Protein AF-A0A939ZJW8-F1 (afdb_monomer)

Sequence (290 aa):
MATKKDNNAAQDAATKALAAVQAKKSAEKAKVQHNITHVEQQTVGKTELLAVTRKNAMPYRILAVVLWILGIGFEVLAILFFKKVIKWDFALSNPGYYISWIVCIVLDFICVMAGSLLWKKANHLDPASEKNKTRFWLHNNLGVIVAVIAFVPFIIFVLTDKKANKQSKAIATAIAAVLIIAAVLIGIDWHPVSQEEMLEEAGIETGQVFDHVYWTKSGTKYHLYEDCGHLKNSPDLMEGSSQAAIENKKTEMCKDCYARGVKDGIVTEVDNTEENKTETPTDEVVAPAE

Structure (mmCIF, N/CA/C/O backbone):
data_AF-A0A939ZJW8-F1
#
_entry.id   AF-A0A939ZJW8-F1
#
loop_
_atom_site.group_PDB
_atom_site.id
_atom_site.type_symbol
_atom_site.label_atom_id
_atom_site.label_alt_id
_atom_site.label_comp_id
_atom_site.label_asym_id
_atom_site.label_entity_id
_atom_site.label_seq_id
_atom_site.pdbx_PDB_ins_code
_atom_site.Cartn_x
_atom_site.Cartn_y
_atom_site.Cartn_z
_atom_site.occupancy
_atom_site.B_iso_or_equiv
_atom_site.auth_seq_id
_atom_site.auth_comp_id
_atom_site.auth_asym_id
_atom_site.auth_atom_id
_atom_site.pdbx_PDB_model_num
ATOM 1 N N . MET A 1 1 ? -0.542 -50.252 78.674 1.00 51.91 1 MET A N 1
ATOM 2 C CA . MET A 1 1 ? -1.654 -49.420 78.151 1.00 51.91 1 MET A CA 1
ATOM 3 C C . MET A 1 1 ? -1.204 -48.125 77.449 1.00 51.91 1 MET A C 1
ATOM 5 O O . MET A 1 1 ? -2.073 -47.381 77.021 1.00 51.91 1 MET A O 1
ATOM 9 N N . ALA A 1 2 ? 0.099 -47.861 77.249 1.00 52.50 2 ALA A N 1
ATOM 10 C CA . ALA A 1 2 ? 0.566 -46.627 76.592 1.00 52.50 2 ALA A CA 1
ATOM 11 C C . ALA A 1 2 ? 0.552 -46.673 75.044 1.00 52.50 2 ALA A C 1
ATOM 13 O O . ALA A 1 2 ? 0.254 -45.683 74.398 1.00 52.50 2 ALA A O 1
ATOM 14 N N . THR A 1 3 ? 0.741 -47.837 74.418 1.00 53.78 3 THR A N 1
ATOM 15 C CA . THR A 1 3 ? 1.048 -47.929 72.973 1.00 53.78 3 THR A CA 1
ATOM 16 C C . THR A 1 3 ? -0.123 -47.710 72.003 1.00 53.78 3 THR A C 1
ATOM 18 O O . THR A 1 3 ? 0.098 -47.412 70.835 1.00 53.78 3 THR A O 1
ATOM 21 N N . LYS A 1 4 ? -1.385 -47.840 72.440 1.00 51.28 4 LYS A N 1
ATOM 22 C CA . LYS A 1 4 ? -2.559 -47.690 71.550 1.00 51.28 4 LYS A CA 1
ATOM 23 C C . LYS A 1 4 ? -2.994 -46.229 71.371 1.00 51.28 4 LYS A C 1
ATOM 25 O O . LYS A 1 4 ? -3.563 -45.882 70.341 1.00 51.28 4 LYS A O 1
ATOM 30 N N . LYS A 1 5 ? -2.726 -45.379 72.366 1.00 52.94 5 LYS A N 1
ATOM 31 C CA . LYS A 1 5 ? -3.093 -43.955 72.343 1.00 52.94 5 LYS A CA 1
ATOM 32 C C . LYS A 1 5 ? -2.142 -43.155 71.445 1.00 52.94 5 LYS A C 1
ATOM 34 O O . LYS A 1 5 ? -2.595 -42.295 70.697 1.00 52.94 5 LYS A O 1
ATOM 39 N N . ASP A 1 6 ? -0.866 -43.531 71.451 1.00 53.50 6 ASP A N 1
ATOM 40 C CA . ASP A 1 6 ? 0.192 -42.867 70.685 1.00 53.50 6 ASP A CA 1
ATOM 41 C C . ASP A 1 6 ? 0.108 -43.203 69.180 1.00 53.50 6 ASP A C 1
ATOM 43 O O . ASP A 1 6 ? 0.306 -42.333 68.333 1.00 53.50 6 ASP A O 1
ATOM 47 N N . ASN A 1 7 ? -0.306 -44.430 68.832 1.00 56.12 7 ASN A N 1
ATOM 48 C CA . ASN A 1 7 ? -0.516 -44.857 67.441 1.00 56.12 7 ASN A CA 1
ATOM 49 C C . ASN A 1 7 ? -1.747 -44.205 66.785 1.00 56.12 7 ASN A C 1
ATOM 51 O O . ASN A 1 7 ? -1.686 -43.831 65.614 1.00 56.12 7 ASN A O 1
ATOM 55 N N . ASN A 1 8 ? -2.838 -44.011 67.535 1.00 60.00 8 ASN A N 1
ATOM 56 C CA . ASN A 1 8 ? -4.017 -43.292 67.038 1.00 60.00 8 ASN A CA 1
ATOM 57 C C . ASN A 1 8 ? -3.719 -41.799 66.816 1.00 60.00 8 ASN A C 1
ATOM 59 O O . ASN A 1 8 ? -4.141 -41.235 65.812 1.00 60.00 8 ASN A O 1
ATOM 63 N N . ALA A 1 9 ? -2.933 -41.172 67.699 1.00 59.75 9 ALA A N 1
ATOM 64 C CA . ALA A 1 9 ? -2.524 -39.775 67.538 1.00 59.75 9 ALA A CA 1
ATOM 65 C C . ALA A 1 9 ? -1.614 -39.563 66.310 1.00 59.75 9 ALA A C 1
ATOM 67 O O . ALA A 1 9 ? -1.749 -38.564 65.602 1.00 59.75 9 ALA A O 1
ATOM 68 N N . ALA A 1 10 ? -0.722 -40.519 66.020 1.00 58.22 10 ALA A N 1
ATOM 69 C CA . ALA A 1 10 ? 0.125 -40.494 64.827 1.00 58.22 10 ALA A CA 1
ATOM 70 C C . ALA A 1 10 ? -0.676 -40.704 63.524 1.00 58.22 10 ALA A C 1
ATOM 72 O O . ALA A 1 10 ? -0.403 -40.040 62.521 1.00 58.22 10 ALA A O 1
ATOM 73 N N . GLN A 1 11 ? -1.693 -41.575 63.538 1.00 60.88 11 GLN A N 1
ATOM 74 C CA . GLN A 1 11 ? -2.593 -41.776 62.395 1.00 60.88 11 GLN A CA 1
ATOM 75 C C . GLN A 1 11 ? -3.499 -40.560 62.143 1.00 60.88 11 GLN A C 1
ATOM 77 O O . GLN A 1 11 ? -3.671 -40.160 60.988 1.00 60.88 11 GLN A O 1
ATOM 82 N N . ASP A 1 12 ? -4.004 -39.907 63.190 1.00 66.12 12 ASP A N 1
ATOM 83 C CA . ASP A 1 12 ? -4.810 -38.685 63.058 1.00 66.12 12 ASP A CA 1
ATOM 84 C C . ASP A 1 12 ? -3.984 -37.511 62.509 1.00 66.12 12 ASP A C 1
ATOM 86 O O . ASP A 1 12 ? -4.446 -36.765 61.640 1.00 66.12 12 ASP A O 1
ATOM 90 N N . ALA A 1 13 ? -2.727 -37.375 62.944 1.00 67.12 13 ALA A N 1
ATOM 91 C CA . ALA A 1 13 ? -1.808 -36.361 62.433 1.00 67.12 13 ALA A CA 1
ATOM 92 C C . ALA A 1 13 ? -1.465 -36.575 60.946 1.00 67.12 13 ALA A C 1
ATOM 94 O O . ALA A 1 13 ? -1.480 -35.617 60.168 1.00 67.12 13 ALA A O 1
ATOM 95 N N . ALA A 1 14 ? -1.217 -37.822 60.527 1.00 67.56 14 ALA A N 1
ATOM 96 C CA . ALA A 1 14 ? -0.944 -38.168 59.131 1.00 67.56 14 ALA A CA 1
ATOM 97 C C . ALA A 1 14 ? -2.164 -37.927 58.222 1.00 67.56 14 ALA A C 1
ATOM 99 O O . ALA A 1 14 ? -2.027 -37.381 57.125 1.00 67.56 14 ALA A O 1
ATOM 100 N N . THR A 1 15 ? -3.369 -38.255 58.697 1.00 73.00 15 THR A N 1
ATOM 101 C CA . THR A 1 15 ? -4.624 -38.043 57.955 1.00 73.00 15 THR A CA 1
ATOM 102 C C . THR A 1 15 ? -4.939 -36.553 57.807 1.00 73.00 15 THR A C 1
ATOM 104 O O . THR A 1 15 ? -5.312 -36.092 56.727 1.00 73.00 15 THR A O 1
ATOM 107 N N . LYS A 1 16 ? -4.697 -35.761 58.860 1.00 77.38 16 LYS A N 1
ATOM 108 C CA . LYS A 1 16 ? -4.848 -34.299 58.841 1.00 77.38 16 LYS A CA 1
ATOM 109 C C . LYS A 1 16 ? -3.827 -33.617 57.922 1.00 77.38 16 LYS A C 1
ATOM 111 O O . LYS A 1 16 ? -4.177 -32.668 57.221 1.00 77.38 16 LYS A O 1
ATOM 116 N N . ALA A 1 17 ? -2.592 -34.119 57.872 1.00 70.44 17 ALA A N 1
ATOM 117 C CA . ALA A 1 17 ? -1.569 -33.646 56.941 1.00 70.44 17 ALA A CA 1
ATOM 118 C C . ALA A 1 17 ? -1.931 -33.967 55.479 1.00 70.44 17 ALA A C 1
ATOM 120 O O . ALA A 1 17 ? -1.812 -33.098 54.616 1.00 70.44 17 ALA A O 1
ATOM 121 N N . LEU A 1 18 ? -2.447 -35.170 55.199 1.00 69.94 18 LEU A N 1
ATOM 122 C CA . LEU A 1 18 ? -2.893 -35.557 53.858 1.00 69.94 18 LEU A CA 1
ATOM 123 C C . LEU A 1 18 ? -4.106 -34.728 53.396 1.00 69.94 18 LEU A C 1
ATOM 125 O O . LEU A 1 18 ? -4.121 -34.250 52.261 1.00 69.94 18 LEU A O 1
ATOM 129 N N . ALA A 1 19 ? -5.068 -34.476 54.289 1.00 76.25 19 ALA A N 1
ATOM 130 C CA . ALA A 1 19 ? -6.207 -33.596 54.028 1.00 76.25 19 ALA A CA 1
ATOM 131 C C . ALA A 1 19 ? -5.767 -32.145 53.755 1.00 76.25 19 ALA A C 1
ATOM 133 O O . ALA A 1 19 ? -6.272 -31.508 52.833 1.00 76.25 19 ALA A O 1
ATOM 134 N N . ALA A 1 20 ? -4.774 -31.632 54.490 1.00 74.12 20 ALA A N 1
ATOM 135 C CA . ALA A 1 20 ? -4.215 -30.299 54.257 1.00 74.12 20 ALA A CA 1
ATOM 136 C C . ALA A 1 20 ? -3.477 -30.193 52.908 1.00 74.12 20 ALA A C 1
ATOM 138 O O . ALA A 1 20 ? -3.580 -29.174 52.221 1.00 74.12 20 ALA A O 1
ATOM 139 N N . VAL A 1 21 ? -2.763 -31.246 52.493 1.00 76.00 21 VAL A N 1
ATOM 140 C CA . VAL A 1 21 ? -2.097 -31.315 51.180 1.00 76.00 21 VAL A CA 1
ATOM 141 C C . VAL A 1 21 ? -3.123 -31.380 50.043 1.00 76.00 21 VAL A C 1
ATOM 143 O O . VAL A 1 21 ? -2.976 -30.679 49.040 1.00 76.00 21 VAL A O 1
ATOM 146 N N . GLN A 1 22 ? -4.192 -32.163 50.203 1.00 75.88 22 GLN A N 1
ATOM 147 C CA . GLN A 1 22 ? -5.280 -32.241 49.225 1.00 75.88 22 GLN A CA 1
ATOM 148 C C . GLN A 1 22 ? -6.036 -30.912 49.107 1.00 75.88 22 GLN A C 1
ATOM 150 O O . GLN A 1 22 ? -6.253 -30.452 47.987 1.00 75.88 22 GLN A O 1
ATOM 155 N N . ALA A 1 23 ? -6.328 -30.248 50.232 1.00 75.94 23 ALA A N 1
ATOM 156 C CA . ALA A 1 23 ? -6.978 -28.937 50.269 1.00 75.94 23 ALA A CA 1
ATOM 157 C C . ALA A 1 23 ? -6.152 -27.845 49.561 1.00 75.94 23 ALA A C 1
ATOM 159 O O . ALA A 1 23 ? -6.697 -27.042 48.799 1.00 75.94 23 ALA A O 1
ATOM 160 N N . LYS A 1 24 ? -4.823 -27.842 49.748 1.00 77.94 24 LYS A N 1
ATOM 161 C CA . LYS A 1 24 ? -3.918 -26.935 49.021 1.00 77.94 24 LYS A CA 1
ATOM 162 C C . LYS A 1 24 ? -3.939 -27.197 47.514 1.00 77.94 24 LYS A C 1
ATOM 164 O O . LYS A 1 24 ? -4.056 -26.255 46.735 1.00 77.94 24 LYS A O 1
ATOM 169 N N . LYS A 1 25 ? -3.906 -28.467 47.097 1.00 78.31 25 LYS A N 1
ATOM 170 C CA . LYS A 1 25 ? -3.936 -28.854 45.677 1.00 78.31 25 LYS A CA 1
ATOM 171 C C . LYS A 1 25 ? -5.262 -28.489 44.996 1.00 78.31 25 LYS A C 1
ATOM 173 O O . LYS A 1 25 ? -5.256 -28.090 43.835 1.00 78.31 25 LYS A O 1
ATOM 178 N N . SER A 1 26 ? -6.393 -28.595 45.697 1.00 72.19 26 SER A N 1
ATOM 179 C CA . SER A 1 26 ? -7.695 -28.143 45.185 1.00 72.19 26 SER A CA 1
ATOM 180 C C . SER A 1 26 ? -7.798 -26.619 45.088 1.00 72.19 26 SER A C 1
ATOM 182 O O . SER A 1 26 ? -8.337 -26.120 44.104 1.00 72.19 26 SER A O 1
ATOM 184 N N . ALA A 1 27 ? -7.234 -25.875 46.046 1.00 75.81 27 ALA A N 1
ATOM 185 C CA . ALA A 1 27 ? -7.198 -24.412 45.990 1.00 75.81 27 ALA A CA 1
ATOM 186 C C . ALA A 1 27 ? -6.318 -23.898 44.837 1.00 75.81 27 ALA A C 1
ATOM 188 O O . ALA A 1 27 ? -6.668 -22.926 44.173 1.00 75.81 27 ALA A O 1
ATOM 189 N N . GLU A 1 28 ? -5.198 -24.569 44.561 1.00 80.06 28 GLU A N 1
ATOM 190 C CA . GLU A 1 28 ? -4.323 -24.232 43.434 1.00 80.06 28 GLU A CA 1
ATOM 191 C C . GLU A 1 28 ? -4.991 -24.514 42.083 1.00 80.06 28 GLU A C 1
ATOM 193 O O . GLU A 1 28 ? -4.976 -23.662 41.200 1.00 80.06 28 GLU A O 1
ATOM 198 N N . LYS A 1 29 ? -5.685 -25.652 41.948 1.00 75.25 29 LYS A N 1
ATOM 199 C CA . LYS A 1 29 ? -6.490 -25.951 40.753 1.00 75.25 29 LYS A CA 1
ATOM 200 C C . LYS A 1 29 ? -7.613 -24.939 40.523 1.00 75.25 29 LYS A C 1
ATOM 202 O O . LYS A 1 29 ? -7.836 -24.550 39.383 1.00 75.25 29 LYS A O 1
ATOM 207 N N . ALA A 1 30 ? -8.293 -24.492 41.581 1.00 76.06 30 ALA A N 1
ATOM 208 C CA . ALA A 1 30 ? -9.341 -23.477 41.474 1.00 76.06 30 ALA A CA 1
ATOM 209 C C . ALA A 1 30 ? -8.785 -22.121 41.006 1.00 76.06 30 ALA A C 1
ATOM 211 O O . ALA A 1 30 ? -9.392 -21.475 40.156 1.00 76.06 30 ALA A O 1
ATOM 212 N N . LYS A 1 31 ? -7.600 -21.721 41.491 1.00 74.06 31 LYS A N 1
ATOM 213 C CA . LYS A 1 31 ? -6.900 -20.511 41.025 1.00 74.06 31 LYS A CA 1
ATOM 214 C C . LYS A 1 31 ? -6.489 -20.607 39.556 1.00 74.06 31 LYS A C 1
ATOM 216 O O . LYS A 1 31 ? -6.679 -19.655 38.809 1.00 74.06 31 LYS A O 1
ATOM 221 N N . VAL A 1 32 ? -5.955 -21.756 39.138 1.00 73.81 32 VAL A N 1
ATOM 222 C CA . VAL A 1 32 ? -5.586 -21.995 37.735 1.00 73.81 32 VAL A CA 1
ATOM 223 C C . VAL A 1 32 ? -6.823 -21.946 36.839 1.00 73.81 32 VAL A C 1
ATOM 225 O O . VAL A 1 32 ? -6.801 -21.250 35.832 1.00 73.81 32 VAL A O 1
ATOM 228 N N . GLN A 1 33 ? -7.919 -22.603 37.230 1.00 70.62 33 GLN A N 1
ATOM 229 C CA . GLN A 1 33 ? -9.165 -22.585 36.461 1.00 70.62 33 GLN A CA 1
ATOM 230 C C . GLN A 1 33 ? -9.753 -21.173 36.352 1.00 70.62 33 GLN A C 1
ATOM 232 O O . GLN A 1 33 ? -10.149 -20.770 35.266 1.00 70.62 33 GLN A O 1
ATOM 237 N N . HIS A 1 34 ? -9.763 -20.410 37.447 1.00 63.25 34 HIS A N 1
ATOM 238 C CA . HIS A 1 34 ? -10.212 -19.017 37.451 1.00 63.25 34 HIS A CA 1
ATOM 239 C C . HIS A 1 34 ? -9.390 -18.147 36.489 1.00 63.25 34 HIS A C 1
ATOM 241 O O . HIS A 1 34 ? -9.956 -17.399 35.696 1.00 63.25 34 HIS A O 1
ATOM 247 N N . ASN A 1 35 ? -8.059 -18.279 36.509 1.00 65.75 35 ASN A N 1
ATOM 248 C CA . ASN A 1 35 ? -7.192 -17.536 35.595 1.00 65.75 35 ASN A CA 1
ATOM 249 C C . ASN A 1 35 ? -7.406 -17.943 34.130 1.00 65.75 35 ASN A C 1
ATOM 251 O O . ASN A 1 35 ? -7.381 -17.076 33.265 1.00 65.75 35 ASN A O 1
ATOM 255 N N . ILE A 1 36 ? -7.640 -19.229 33.846 1.00 67.00 36 ILE A N 1
ATOM 256 C CA . ILE A 1 36 ? -7.936 -19.703 32.486 1.00 67.00 36 ILE A CA 1
ATOM 257 C C . ILE A 1 36 ? -9.244 -19.090 31.981 1.00 67.00 36 ILE A C 1
ATOM 259 O O . ILE A 1 36 ? -9.245 -18.509 30.901 1.00 67.00 36 ILE A O 1
ATOM 263 N N . THR A 1 37 ? -10.321 -19.142 32.771 1.00 61.53 37 THR A N 1
ATOM 264 C CA . THR A 1 37 ? -11.616 -18.564 32.382 1.00 61.53 37 THR A CA 1
ATOM 265 C C . THR A 1 37 ? -11.509 -17.060 32.125 1.00 61.53 37 THR A C 1
ATOM 267 O O . THR A 1 37 ? -12.046 -16.564 31.139 1.00 61.53 37 THR A O 1
ATOM 270 N N . HIS A 1 38 ? -10.775 -16.333 32.971 1.00 61.50 38 HIS A N 1
ATOM 271 C CA . HIS A 1 38 ? -10.605 -14.888 32.827 1.00 61.50 38 HIS A CA 1
ATOM 272 C C . HIS A 1 38 ? -9.786 -14.517 31.578 1.00 61.50 38 HIS A C 1
ATOM 274 O O . HIS A 1 38 ? -10.117 -13.562 30.876 1.00 61.50 38 HIS A O 1
ATOM 280 N N . VAL A 1 39 ? -8.735 -15.288 31.270 1.00 63.84 39 VAL A N 1
ATOM 281 C CA . VAL A 1 39 ? -7.952 -15.127 30.034 1.00 63.84 39 VAL A CA 1
ATOM 282 C C . VAL A 1 39 ? -8.811 -15.448 28.813 1.00 63.84 39 VAL A C 1
ATOM 284 O O . VAL A 1 39 ? -8.778 -14.702 27.840 1.00 63.84 39 VAL A O 1
ATOM 287 N N . GLU A 1 40 ? -9.609 -16.513 28.869 1.00 60.41 40 GLU A N 1
ATOM 288 C CA . GLU A 1 40 ? -10.488 -16.924 27.775 1.00 60.41 40 GLU A CA 1
ATOM 289 C C . GLU A 1 40 ? -11.533 -15.844 27.470 1.00 60.41 40 GLU A C 1
ATOM 291 O O . GLU A 1 40 ? -11.615 -15.384 26.332 1.00 60.41 40 GLU A O 1
ATOM 296 N N . GLN A 1 41 ? -12.228 -15.329 28.488 1.00 59.25 41 GLN A N 1
ATOM 297 C CA . GLN A 1 41 ? -13.190 -14.232 28.333 1.00 59.25 41 GLN A CA 1
ATOM 298 C C . GLN A 1 41 ? -12.550 -12.965 27.750 1.00 59.25 41 GLN A C 1
ATOM 300 O O . GLN A 1 41 ? -13.105 -12.362 26.832 1.00 59.25 41 GLN A O 1
ATOM 305 N N . GLN A 1 42 ? -11.352 -12.593 28.211 1.00 63.91 42 GLN A N 1
ATOM 306 C CA . GLN A 1 42 ? -10.624 -11.442 27.674 1.00 63.91 42 GLN A CA 1
ATOM 307 C C . GLN A 1 42 ? -10.195 -11.659 26.213 1.00 63.91 42 GLN A C 1
ATOM 309 O O . GLN A 1 42 ? -10.272 -10.741 25.396 1.00 63.91 42 GLN A O 1
ATOM 314 N N . THR A 1 43 ? -9.766 -12.872 25.851 1.00 61.94 43 THR A N 1
ATOM 315 C CA . THR A 1 43 ? -9.395 -13.194 24.463 1.00 61.94 43 THR A CA 1
ATOM 316 C C . THR A 1 43 ? -10.594 -13.233 23.523 1.00 61.94 43 THR A C 1
ATOM 318 O O . THR A 1 43 ? -10.479 -12.768 22.387 1.00 61.94 43 THR A O 1
ATOM 321 N N . VAL A 1 44 ? -11.742 -13.734 23.987 1.00 63.44 44 VAL A N 1
ATOM 322 C CA . VAL A 1 44 ? -12.996 -13.748 23.225 1.00 63.44 44 VAL A CA 1
ATOM 323 C C . VAL A 1 44 ? -13.476 -12.315 23.001 1.00 63.44 44 VAL A C 1
ATOM 325 O O . VAL A 1 44 ? -13.621 -11.916 21.848 1.00 63.44 44 VAL A O 1
ATOM 328 N N . GLY A 1 45 ? -13.566 -11.498 24.057 1.00 65.31 45 GLY A N 1
ATOM 329 C CA . GLY A 1 45 ? -13.980 -10.095 23.942 1.00 65.31 45 GLY A CA 1
ATOM 330 C C . GLY A 1 45 ? -13.066 -9.267 23.032 1.00 65.31 45 GLY A C 1
ATOM 331 O O . GLY A 1 45 ? -13.545 -8.508 22.193 1.00 65.31 45 GLY A O 1
ATOM 332 N N . LYS A 1 46 ? -11.745 -9.472 23.114 1.00 66.94 46 LYS A N 1
ATOM 333 C CA . LYS A 1 46 ? -10.774 -8.839 22.208 1.00 66.94 46 LYS A CA 1
ATOM 334 C C . LYS A 1 46 ? -10.980 -9.248 20.747 1.00 66.94 46 LYS A C 1
ATOM 336 O O . LYS A 1 46 ? -10.879 -8.412 19.854 1.00 66.94 46 LYS A O 1
ATOM 341 N N . THR A 1 47 ? -11.253 -10.527 20.493 1.00 67.81 47 THR A N 1
ATOM 342 C CA . THR A 1 47 ? -11.440 -11.052 19.132 1.00 67.81 47 THR A CA 1
ATOM 343 C C . THR A 1 47 ? -12.741 -10.550 18.512 1.00 67.81 47 THR A C 1
ATOM 345 O O . THR A 1 47 ? -12.746 -10.155 17.346 1.00 67.81 47 THR A O 1
ATOM 348 N N . GLU A 1 48 ? -13.823 -10.524 19.289 1.00 66.12 48 GLU A N 1
ATOM 349 C CA . GLU A 1 48 ? -15.113 -9.987 18.860 1.00 66.12 48 GLU A CA 1
ATOM 350 C C . GLU A 1 48 ? -15.020 -8.483 18.602 1.00 66.12 48 GLU A C 1
ATOM 352 O O . GLU A 1 48 ? -15.383 -8.036 17.517 1.00 66.12 48 GLU A O 1
ATOM 357 N N . LEU A 1 49 ? -14.422 -7.704 19.510 1.00 62.59 49 LEU A N 1
ATOM 358 C CA . LEU A 1 49 ? -14.269 -6.267 19.293 1.00 62.59 49 LEU A CA 1
ATOM 359 C C . LEU A 1 49 ? -13.413 -5.958 18.065 1.00 62.59 49 LEU A C 1
ATOM 361 O O . LEU A 1 49 ? -13.812 -5.122 17.264 1.00 62.59 49 LEU A O 1
ATOM 365 N N . LEU A 1 50 ? -12.288 -6.659 17.863 1.00 67.25 50 LEU A N 1
ATOM 366 C CA . LEU A 1 50 ? -11.489 -6.520 16.638 1.00 67.25 50 LEU A CA 1
ATOM 367 C C . LEU A 1 50 ? -12.311 -6.819 15.383 1.00 67.25 50 LEU A C 1
ATOM 369 O O . LEU A 1 50 ? -12.133 -6.158 14.364 1.00 67.25 50 LEU A O 1
ATOM 373 N N . ALA A 1 51 ? -13.188 -7.823 15.423 1.00 64.69 51 ALA A N 1
ATOM 374 C CA . ALA A 1 51 ? -14.030 -8.166 14.284 1.00 64.69 51 ALA A CA 1
ATOM 375 C C . ALA A 1 51 ? -15.072 -7.077 13.982 1.00 64.69 51 ALA A C 1
ATOM 377 O O . ALA A 1 51 ? -15.377 -6.849 12.811 1.00 64.69 51 ALA A O 1
ATOM 378 N N . VAL A 1 52 ? -15.581 -6.397 15.013 1.00 60.16 52 VAL A N 1
ATOM 379 C CA . VAL A 1 52 ? -16.588 -5.337 14.886 1.00 60.16 52 VAL A CA 1
ATOM 380 C C . VAL A 1 52 ? -15.961 -3.974 14.541 1.00 60.16 52 VAL A C 1
ATOM 382 O O . VAL A 1 52 ? -16.525 -3.221 13.745 1.00 60.16 52 VAL A O 1
ATOM 385 N N . THR A 1 53 ? -14.785 -3.642 15.085 1.00 63.66 53 THR A N 1
ATOM 386 C CA . THR A 1 53 ? -14.073 -2.381 14.794 1.00 63.66 53 THR A CA 1
ATOM 387 C C . THR A 1 53 ? -13.389 -2.403 13.429 1.00 63.66 53 THR A C 1
ATOM 389 O O . THR A 1 53 ? -13.321 -1.373 12.748 1.00 63.66 53 THR A O 1
ATOM 392 N N . ARG A 1 54 ? -12.924 -3.578 12.985 1.00 71.44 54 ARG A N 1
ATOM 393 C CA . ARG A 1 54 ? -12.359 -3.781 11.650 1.00 71.44 54 ARG A CA 1
ATOM 394 C C . ARG A 1 54 ? -13.394 -3.470 10.573 1.00 71.44 54 ARG A C 1
ATOM 396 O O . ARG A 1 54 ? -14.478 -4.043 10.510 1.00 71.44 54 ARG A O 1
ATOM 403 N N . LYS A 1 55 ? -13.000 -2.635 9.615 1.00 75.44 55 LYS A N 1
ATOM 404 C CA . LYS A 1 55 ? -13.780 -2.384 8.395 1.00 75.44 55 LYS A CA 1
ATOM 405 C C . LYS A 1 55 ? -13.318 -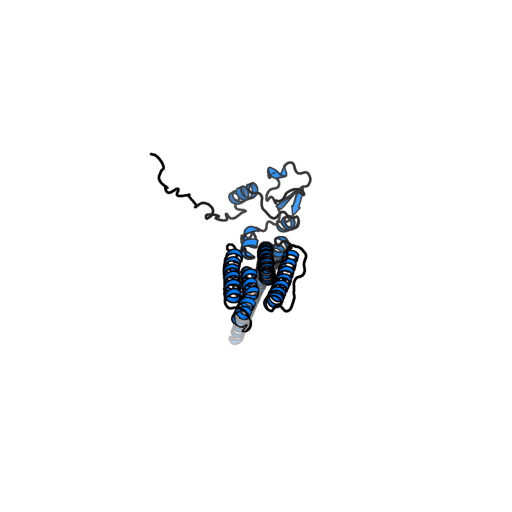3.323 7.279 1.00 75.44 55 LYS A C 1
ATOM 407 O O . LYS A 1 55 ? -12.204 -3.841 7.301 1.00 75.44 55 LYS A O 1
ATOM 412 N N . ASN A 1 56 ? -14.167 -3.553 6.274 1.00 76.69 56 ASN A N 1
ATOM 413 C CA . ASN A 1 56 ? -13.865 -4.506 5.201 1.00 76.69 56 ASN A CA 1
ATOM 414 C C . ASN A 1 56 ? -12.660 -4.053 4.344 1.00 76.69 56 ASN A C 1
ATOM 416 O O . ASN A 1 56 ? -12.805 -3.291 3.389 1.00 76.69 56 ASN A O 1
ATOM 420 N N . ALA A 1 57 ? -11.468 -4.538 4.697 1.00 84.06 57 ALA A N 1
ATOM 421 C CA . ALA A 1 57 ? -10.191 -4.205 4.063 1.00 84.06 57 ALA A CA 1
ATOM 422 C C . ALA A 1 57 ? -9.862 -5.089 2.846 1.00 84.06 57 ALA A C 1
ATOM 424 O O . ALA A 1 57 ? -9.043 -4.721 2.003 1.00 84.06 57 ALA A O 1
ATOM 425 N N . MET A 1 58 ? -10.509 -6.253 2.731 1.00 82.31 58 MET A N 1
ATOM 426 C CA . MET A 1 58 ? -10.261 -7.231 1.668 1.00 82.31 58 MET A CA 1
ATOM 427 C C . MET A 1 58 ? -10.380 -6.684 0.236 1.00 82.31 58 MET A C 1
ATOM 429 O O . MET A 1 58 ? -9.471 -6.967 -0.547 1.00 82.31 58 MET A O 1
ATOM 433 N N . PRO A 1 59 ? -11.403 -5.888 -0.148 1.00 86.75 59 PRO A N 1
ATOM 434 C CA . PRO A 1 59 ? -11.486 -5.373 -1.518 1.00 86.75 59 PRO A CA 1
ATOM 435 C C . PRO A 1 59 ? -10.310 -4.451 -1.865 1.00 86.75 59 PRO A C 1
ATOM 437 O O . PRO A 1 59 ? -9.789 -4.523 -2.975 1.00 86.75 59 PRO A O 1
ATOM 440 N N . TYR A 1 60 ? -9.840 -3.645 -0.908 1.00 90.62 60 TYR A N 1
ATOM 441 C CA . TYR A 1 60 ? -8.687 -2.762 -1.097 1.00 90.62 60 TYR A CA 1
ATOM 442 C C . TYR A 1 60 ? -7.384 -3.551 -1.259 1.00 90.62 60 TYR A C 1
ATOM 444 O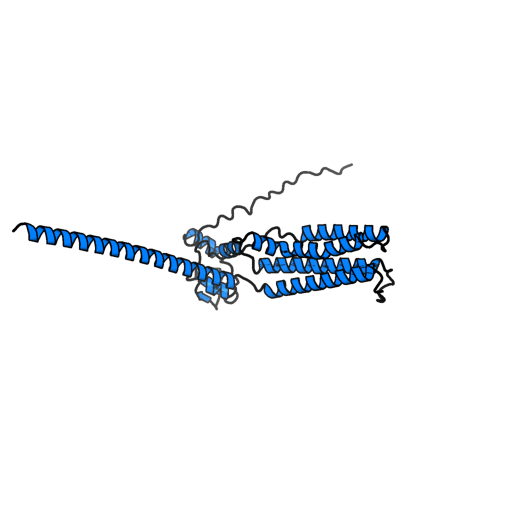 O . TYR A 1 60 ? -6.586 -3.224 -2.133 1.00 90.62 60 TYR A O 1
ATOM 452 N N . ARG A 1 61 ? -7.193 -4.627 -0.480 1.00 91.19 61 ARG A N 1
ATOM 453 C CA . ARG A 1 61 ? -6.029 -5.522 -0.621 1.00 91.19 61 ARG A CA 1
ATOM 454 C C . ARG A 1 61 ? -6.021 -6.230 -1.972 1.00 91.19 61 ARG A C 1
ATOM 456 O O . ARG A 1 61 ? -4.988 -6.270 -2.630 1.00 91.19 61 ARG A O 1
ATOM 463 N N . ILE A 1 62 ? -7.168 -6.758 -2.401 1.00 92.12 62 ILE A N 1
ATOM 464 C CA . ILE A 1 62 ? -7.290 -7.441 -3.695 1.00 92.12 62 ILE A CA 1
ATOM 465 C C . ILE A 1 62 ? -7.013 -6.458 -4.834 1.00 92.12 62 ILE A C 1
ATOM 467 O O . ILE A 1 62 ? -6.212 -6.761 -5.713 1.00 92.12 62 ILE A O 1
ATOM 471 N N . LEU A 1 63 ? -7.615 -5.265 -4.797 1.00 93.12 63 LEU A N 1
ATOM 472 C CA . LEU A 1 63 ? -7.390 -4.242 -5.816 1.00 93.12 63 LEU A CA 1
ATOM 473 C C . LEU A 1 63 ? -5.923 -3.793 -5.863 1.00 93.12 63 LEU A C 1
ATOM 475 O O . LEU A 1 63 ? -5.373 -3.641 -6.951 1.00 93.12 63 LEU A O 1
ATOM 479 N N . ALA A 1 64 ? -5.278 -3.635 -4.704 1.00 94.12 64 ALA A N 1
ATOM 480 C CA . ALA A 1 64 ? -3.857 -3.314 -4.625 1.00 94.12 64 ALA A CA 1
ATOM 481 C C . ALA A 1 64 ? -2.989 -4.387 -5.299 1.00 94.12 64 ALA A C 1
ATOM 483 O O . ALA A 1 64 ? -2.151 -4.061 -6.135 1.00 94.12 64 ALA A O 1
ATOM 484 N N . VAL A 1 65 ? -3.241 -5.667 -5.005 1.00 94.00 65 VAL A N 1
ATOM 485 C CA . VAL A 1 65 ? -2.513 -6.786 -5.624 1.00 94.00 65 VAL A CA 1
ATOM 486 C C . VAL A 1 65 ? -2.757 -6.849 -7.133 1.00 94.00 65 VAL A C 1
ATOM 488 O O . VAL A 1 65 ? -1.816 -7.056 -7.895 1.00 94.00 65 VAL A O 1
ATOM 491 N N . VAL A 1 66 ? -3.993 -6.625 -7.588 1.00 95.69 66 VAL A N 1
ATOM 492 C CA . VAL A 1 66 ? -4.320 -6.573 -9.023 1.00 95.69 66 VAL A CA 1
ATOM 493 C C . VAL A 1 66 ? -3.558 -5.445 -9.722 1.00 95.69 66 VAL A C 1
ATOM 495 O O . VAL A 1 66 ? -3.003 -5.666 -10.797 1.00 95.69 66 VAL A O 1
ATOM 498 N N . LEU A 1 67 ? -3.476 -4.261 -9.109 1.00 95.50 67 LEU A N 1
ATOM 499 C CA . LEU A 1 67 ? -2.705 -3.137 -9.644 1.00 95.50 67 LEU A CA 1
ATOM 500 C C . LEU A 1 67 ? -1.205 -3.428 -9.691 1.00 95.50 67 LEU A C 1
ATOM 502 O O . LEU A 1 67 ? -0.552 -3.049 -10.657 1.00 95.50 67 LEU A O 1
ATOM 506 N N . TRP A 1 68 ? -0.655 -4.137 -8.707 1.00 94.81 68 TRP A N 1
ATOM 507 C CA . TRP A 1 68 ? 0.745 -4.562 -8.743 1.00 94.81 68 TRP A CA 1
ATOM 508 C C . TRP A 1 68 ? 1.026 -5.563 -9.863 1.00 94.81 68 TRP A C 1
ATOM 510 O O . TRP A 1 68 ? 2.015 -5.419 -10.575 1.00 94.81 68 TRP A O 1
ATOM 520 N N . ILE A 1 69 ? 0.135 -6.534 -10.078 1.00 94.88 69 ILE A N 1
ATOM 521 C CA . ILE A 1 69 ? 0.244 -7.471 -11.208 1.00 94.88 69 ILE A CA 1
ATOM 522 C C . ILE A 1 69 ? 0.155 -6.714 -12.540 1.00 94.88 69 ILE A C 1
ATOM 524 O O . ILE A 1 69 ? 0.911 -7.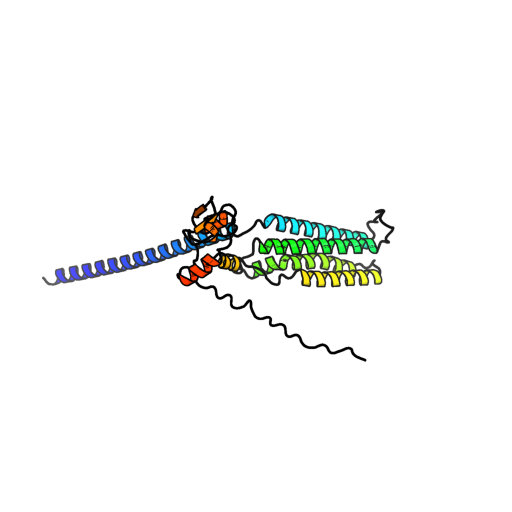005 -13.468 1.00 94.88 69 ILE A O 1
ATOM 528 N N . LEU A 1 70 ? -0.738 -5.725 -12.633 1.00 95.25 70 LEU A N 1
ATOM 529 C CA . LEU A 1 70 ? -0.854 -4.865 -13.808 1.00 95.25 70 LEU A CA 1
ATOM 530 C C . LEU A 1 70 ? 0.420 -4.033 -14.038 1.00 95.25 70 LEU A C 1
ATOM 532 O O . LEU A 1 70 ? 0.867 -3.929 -15.179 1.00 95.25 70 LEU A O 1
ATOM 536 N N . GLY A 1 71 ? 1.025 -3.505 -12.969 1.00 93.75 71 GLY A N 1
ATOM 537 C CA . GLY A 1 71 ? 2.313 -2.805 -13.002 1.00 93.75 71 GLY A CA 1
ATOM 538 C C . GLY A 1 71 ? 3.430 -3.674 -13.579 1.00 93.75 71 GLY A C 1
ATOM 539 O O . GLY A 1 71 ? 4.020 -3.321 -14.597 1.00 93.75 71 GLY A O 1
ATOM 540 N N . I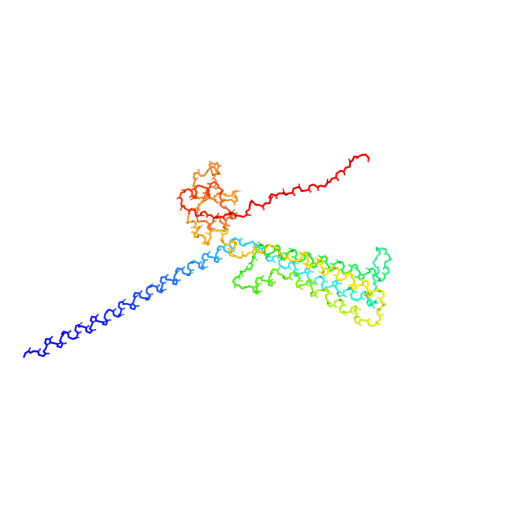LE A 1 72 ? 3.601 -4.894 -13.058 1.00 91.44 72 ILE A N 1
ATOM 541 C CA . ILE A 1 72 ? 4.554 -5.879 -13.607 1.00 91.44 72 ILE A CA 1
ATOM 542 C C . ILE A 1 72 ? 4.274 -6.149 -15.098 1.00 91.44 72 ILE A C 1
ATOM 544 O O . ILE A 1 72 ? 5.195 -6.285 -15.905 1.00 91.44 72 ILE A O 1
ATOM 548 N N . GLY A 1 73 ? 3.002 -6.183 -15.507 1.00 92.69 73 GLY A N 1
ATOM 549 C CA . GLY A 1 73 ? 2.623 -6.261 -16.920 1.00 92.69 73 GLY A CA 1
ATOM 550 C C . GLY A 1 73 ? 3.163 -5.090 -17.753 1.00 92.69 73 GLY A C 1
ATOM 551 O O . GLY A 1 73 ? 3.714 -5.305 -18.836 1.00 92.69 73 GLY A O 1
ATOM 552 N N . PHE A 1 74 ? 3.057 -3.859 -17.247 1.00 93.44 74 PHE A N 1
ATOM 553 C CA . PHE A 1 74 ? 3.638 -2.672 -17.879 1.00 93.44 74 PHE A CA 1
ATOM 554 C C . PHE A 1 74 ? 5.172 -2.672 -17.863 1.00 93.44 74 PHE A C 1
ATOM 556 O O . PHE A 1 74 ? 5.767 -2.254 -18.858 1.00 93.44 74 PHE A 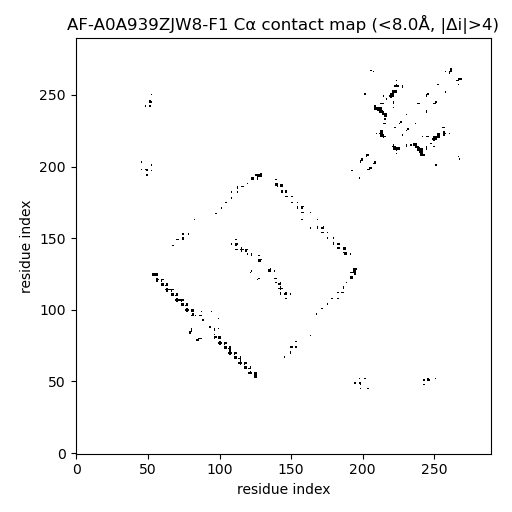O 1
ATOM 563 N N . GLU A 1 75 ? 5.818 -3.194 -16.819 1.00 91.56 75 GLU A N 1
ATOM 564 C CA . GLU A 1 75 ? 7.276 -3.379 -16.768 1.00 91.56 75 GLU A CA 1
ATOM 565 C C . GLU A 1 75 ? 7.750 -4.309 -17.900 1.00 91.56 75 GLU A C 1
ATOM 567 O O . GLU A 1 75 ? 8.650 -3.972 -18.677 1.00 91.56 75 GLU A O 1
ATOM 572 N N . VAL A 1 76 ? 7.085 -5.457 -18.073 1.00 91.31 76 VAL A N 1
ATOM 573 C CA . VAL A 1 76 ? 7.386 -6.400 -19.162 1.00 91.31 76 VAL A CA 1
ATOM 574 C C . VAL A 1 76 ? 7.179 -5.739 -20.528 1.00 91.31 76 VAL A C 1
ATOM 576 O O . VAL A 1 76 ? 8.027 -5.876 -21.415 1.00 91.31 76 VAL A O 1
ATOM 579 N N . LEU A 1 77 ? 6.095 -4.976 -20.709 1.00 90.38 77 LEU A N 1
ATOM 580 C CA . LEU A 1 77 ? 5.866 -4.209 -21.938 1.00 90.38 77 LEU A CA 1
ATOM 581 C C . LEU A 1 77 ? 6.970 -3.171 -22.179 1.00 90.38 77 LEU A C 1
ATOM 583 O O . LEU A 1 77 ? 7.453 -3.055 -23.308 1.00 90.38 77 LEU A O 1
ATOM 587 N N . ALA A 1 78 ? 7.430 -2.474 -21.137 1.00 89.44 78 ALA A N 1
ATOM 588 C CA . ALA A 1 78 ? 8.532 -1.523 -21.234 1.00 89.44 78 ALA A CA 1
ATOM 589 C C . ALA A 1 78 ? 9.811 -2.201 -21.747 1.00 89.44 78 ALA A C 1
ATOM 591 O O . ALA A 1 78 ? 10.453 -1.683 -22.662 1.00 89.44 78 ALA A O 1
ATOM 592 N N . ILE A 1 79 ? 10.144 -3.391 -21.235 1.00 88.69 79 ILE A N 1
ATOM 593 C CA . ILE A 1 79 ? 11.292 -4.188 -21.698 1.00 88.69 79 ILE A CA 1
ATOM 594 C C . ILE A 1 79 ? 11.139 -4.579 -23.174 1.00 88.69 79 ILE A C 1
ATOM 596 O O . ILE A 1 79 ? 12.087 -4.462 -23.958 1.00 88.69 79 ILE A O 1
ATOM 600 N N . LEU A 1 80 ? 9.951 -5.028 -23.587 1.00 88.69 80 LEU A N 1
ATOM 60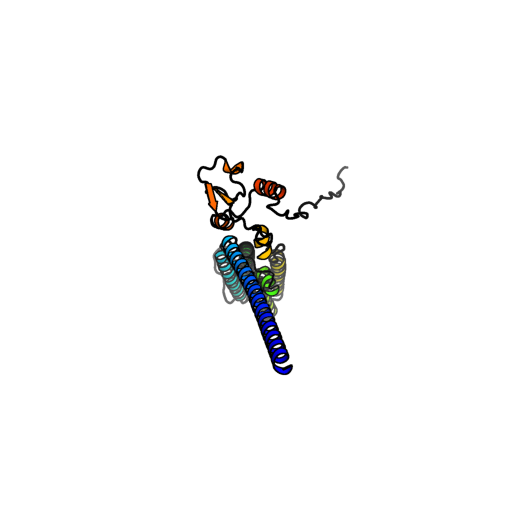1 C CA . LEU A 1 80 ? 9.692 -5.442 -24.971 1.00 88.69 80 LEU A CA 1
ATOM 602 C C . LEU A 1 80 ? 9.795 -4.270 -25.960 1.00 88.69 80 LEU A C 1
ATOM 604 O O . LEU A 1 80 ? 10.376 -4.435 -27.042 1.00 88.69 80 LEU A O 1
ATOM 608 N N . PHE A 1 81 ? 9.307 -3.085 -25.579 1.00 86.19 81 PHE A N 1
ATOM 609 C CA . PHE A 1 81 ? 9.485 -1.852 -26.350 1.00 86.19 81 PHE A CA 1
ATOM 610 C C . PHE A 1 81 ? 10.942 -1.392 -26.374 1.00 86.19 81 PHE A C 1
ATOM 612 O O . PHE A 1 81 ? 11.455 -1.036 -27.436 1.00 86.19 81 PHE A O 1
ATOM 619 N N . PHE A 1 82 ? 11.644 -1.464 -25.241 1.00 84.31 82 PHE A N 1
ATOM 620 C CA . PHE A 1 82 ? 13.053 -1.086 -25.144 1.00 84.31 82 PHE A CA 1
ATOM 621 C C . PHE A 1 82 ? 13.940 -1.945 -26.060 1.00 84.31 82 PHE A C 1
ATOM 623 O O . PHE A 1 82 ? 14.791 -1.421 -26.782 1.00 84.31 82 PHE A O 1
ATOM 630 N N . LYS A 1 83 ? 13.675 -3.257 -26.126 1.00 84.38 83 LYS A N 1
ATOM 631 C CA . LYS A 1 83 ? 14.341 -4.191 -27.053 1.00 84.38 83 LYS A CA 1
ATOM 632 C C . LYS A 1 83 ? 13.910 -4.039 -28.515 1.00 84.38 83 LYS A C 1
ATOM 634 O O . LYS A 1 83 ? 14.474 -4.719 -29.373 1.00 84.38 83 LYS A O 1
ATOM 639 N N . LYS A 1 84 ? 12.919 -3.191 -28.809 1.00 80.56 84 LYS A N 1
ATOM 640 C CA . LYS A 1 84 ? 12.320 -3.011 -30.143 1.00 80.56 84 LYS A CA 1
ATOM 641 C C . LYS A 1 84 ? 11.710 -4.299 -30.718 1.00 80.56 84 LYS A C 1
ATOM 643 O O . LYS A 1 84 ? 11.663 -4.462 -31.935 1.00 80.56 84 LYS A O 1
ATOM 648 N N . VAL A 1 85 ? 11.268 -5.218 -29.853 1.00 81.00 85 VAL A N 1
ATOM 649 C CA . VAL A 1 85 ? 10.594 -6.466 -30.265 1.00 81.00 85 VAL A CA 1
ATOM 650 C C . VAL A 1 85 ? 9.172 -6.163 -30.727 1.00 81.00 85 VAL A C 1
ATOM 652 O O . VAL A 1 85 ? 8.720 -6.698 -31.734 1.00 81.00 85 VAL A O 1
ATOM 655 N N . ILE A 1 86 ? 8.492 -5.271 -30.006 1.00 76.38 86 ILE A N 1
ATOM 656 C CA . ILE A 1 86 ? 7.145 -4.799 -30.320 1.00 76.38 86 ILE A CA 1
ATOM 657 C C . ILE A 1 86 ? 7.250 -3.353 -30.807 1.00 76.38 86 ILE A C 1
ATOM 659 O O . ILE A 1 86 ? 8.033 -2.562 -30.276 1.00 76.38 86 ILE A O 1
ATOM 663 N N . LYS A 1 87 ? 6.468 -3.010 -31.830 1.00 68.62 87 LYS A N 1
ATOM 664 C CA . LYS A 1 87 ? 6.291 -1.635 -32.304 1.00 68.62 87 LYS A CA 1
ATOM 665 C C . LYS A 1 87 ? 4.895 -1.178 -31.912 1.00 68.62 87 LYS A C 1
ATOM 667 O O . LYS A 1 87 ? 3.933 -1.913 -32.116 1.00 68.62 87 LYS A O 1
ATOM 672 N N . TRP A 1 88 ? 4.800 0.006 -31.322 1.00 62.62 88 TRP A N 1
ATOM 673 C CA . TRP A 1 88 ? 3.517 0.587 -30.957 1.00 62.62 88 TRP A CA 1
ATOM 674 C C . TRP A 1 88 ? 3.014 1.410 -32.140 1.00 62.62 88 TRP A C 1
ATOM 676 O O . TRP A 1 88 ? 3.591 2.448 -32.442 1.00 62.62 88 TRP A O 1
ATOM 686 N N . ASP A 1 89 ? 1.972 0.931 -32.816 1.00 59.50 89 ASP A N 1
ATOM 687 C CA . ASP A 1 89 ? 1.357 1.603 -33.973 1.00 59.50 89 ASP A CA 1
ATOM 688 C C . ASP A 1 89 ? 0.021 2.270 -33.580 1.00 59.50 89 ASP A C 1
ATOM 690 O O . ASP A 1 89 ? -0.961 2.263 -34.318 1.00 59.50 89 ASP A O 1
ATOM 694 N N . PHE A 1 90 ? -0.073 2.768 -32.338 1.00 56.03 90 PHE A N 1
ATOM 695 C CA . PHE A 1 90 ? -1.289 3.411 -31.837 1.00 56.03 90 PHE A CA 1
ATOM 696 C C . PHE A 1 90 ? -1.317 4.883 -32.261 1.00 56.03 90 PHE A C 1
ATOM 698 O O . PHE A 1 90 ? -0.388 5.639 -31.990 1.00 56.03 90 PHE A O 1
ATOM 705 N N . ALA A 1 91 ? -2.412 5.271 -32.916 1.00 44.81 91 ALA A N 1
ATOM 706 C CA . ALA A 1 91 ? -2.598 6.485 -33.715 1.00 44.81 91 ALA A CA 1
ATOM 707 C C . ALA A 1 91 ? -2.523 7.841 -32.974 1.00 44.81 91 ALA A C 1
ATOM 709 O O . ALA A 1 91 ? -2.747 8.885 -33.586 1.00 44.81 91 ALA A O 1
ATOM 710 N N . LEU A 1 92 ? -2.188 7.871 -31.681 1.00 49.25 92 LEU A N 1
ATOM 711 C CA . LEU A 1 92 ? -2.013 9.112 -30.925 1.00 49.25 92 LEU A CA 1
ATOM 712 C C . LEU A 1 92 ? -0.561 9.607 -31.063 1.00 49.25 92 LEU A C 1
ATOM 714 O O . LEU A 1 92 ? 0.238 9.522 -30.140 1.00 49.25 92 LEU A O 1
ATOM 718 N N . SER A 1 93 ? -0.249 10.129 -32.255 1.00 50.75 93 SER A N 1
ATOM 719 C CA . SER A 1 93 ? 0.983 10.858 -32.604 1.00 50.75 93 SER A CA 1
ATOM 720 C C . SER A 1 93 ? 2.275 10.035 -32.579 1.00 50.75 93 SER A C 1
ATOM 722 O O . SER A 1 93 ? 2.870 9.908 -31.520 1.00 50.75 93 SER A O 1
ATOM 724 N N . ASN A 1 94 ? 2.721 9.543 -33.752 1.00 57.81 94 ASN A N 1
ATOM 725 C CA . ASN A 1 94 ? 4.023 8.903 -34.047 1.00 57.81 94 ASN A CA 1
ATOM 726 C C . ASN A 1 94 ? 5.139 9.244 -33.035 1.00 57.81 94 ASN A C 1
ATOM 728 O O . ASN A 1 94 ? 5.930 10.167 -33.265 1.00 57.81 94 ASN A O 1
ATOM 732 N N . PRO A 1 95 ? 5.263 8.496 -31.928 1.00 55.16 95 PRO A N 1
ATOM 733 C CA . PRO A 1 95 ? 6.255 8.803 -30.932 1.00 55.16 95 PRO A CA 1
ATOM 734 C C . PRO A 1 95 ? 7.315 7.718 -31.078 1.00 55.16 95 PRO A C 1
ATOM 736 O O . PRO A 1 95 ? 7.059 6.534 -30.865 1.00 55.16 95 PRO A O 1
ATOM 739 N N . GLY A 1 96 ? 8.504 8.097 -31.550 1.00 61.72 96 GLY A N 1
ATOM 740 C CA . GLY A 1 96 ? 9.585 7.142 -31.783 1.00 61.72 96 GLY A CA 1
ATOM 741 C C . GLY A 1 96 ? 9.766 6.190 -30.595 1.00 61.72 96 GLY A C 1
ATOM 742 O O . GLY A 1 96 ? 9.493 6.560 -29.459 1.00 61.72 96 GLY A O 1
ATOM 743 N N . TYR A 1 97 ? 10.254 4.977 -30.861 1.00 65.31 97 TYR A N 1
ATOM 744 C CA . TYR A 1 97 ? 10.527 3.879 -29.913 1.00 65.31 97 TYR A CA 1
ATOM 745 C C . TYR A 1 97 ? 10.998 4.263 -28.495 1.00 65.31 97 TYR A C 1
ATOM 747 O O . TYR A 1 97 ? 10.805 3.492 -27.561 1.00 65.31 97 TYR A O 1
ATOM 755 N N . TYR A 1 98 ? 11.622 5.427 -28.321 1.00 69.62 98 TYR A N 1
ATOM 756 C CA . TYR A 1 98 ? 11.995 5.994 -27.031 1.00 69.62 98 TYR A CA 1
ATOM 757 C C . TYR A 1 98 ? 10.821 6.357 -26.115 1.00 69.62 98 TYR A C 1
ATOM 759 O O . TYR A 1 98 ? 10.930 6.194 -24.909 1.00 69.62 98 TYR A O 1
ATOM 767 N N . ILE A 1 99 ? 9.710 6.846 -26.657 1.00 80.56 99 ILE A N 1
ATOM 768 C CA . ILE A 1 99 ? 8.576 7.322 -25.855 1.00 80.56 99 ILE A CA 1
ATOM 769 C C . ILE A 1 99 ? 7.741 6.139 -25.352 1.00 80.56 99 ILE A C 1
ATOM 771 O O . ILE A 1 99 ? 7.265 6.163 -24.223 1.00 80.56 99 ILE A O 1
ATOM 775 N N . SER A 1 100 ? 7.625 5.069 -26.145 1.00 83.06 100 SER A N 1
ATOM 776 C CA . SER A 1 100 ? 6.829 3.879 -25.818 1.00 83.06 100 SER A CA 1
ATOM 777 C C . SER A 1 100 ? 7.205 3.244 -24.475 1.00 83.06 100 SER A C 1
ATOM 779 O O . SER A 1 100 ? 6.334 3.028 -23.637 1.00 83.06 100 SER A O 1
ATOM 781 N N . TRP A 1 101 ? 8.495 2.978 -24.234 1.00 84.75 101 TRP A N 1
ATOM 782 C CA . TRP A 1 101 ? 8.927 2.361 -22.973 1.00 84.75 101 TRP A CA 1
ATOM 783 C C . TRP A 1 101 ? 8.866 3.338 -21.792 1.00 84.75 101 TRP A C 1
ATOM 785 O O . TRP A 1 101 ? 8.601 2.904 -20.675 1.00 84.75 101 TRP A O 1
ATOM 795 N N . ILE A 1 102 ? 9.049 4.646 -22.023 1.00 88.81 102 ILE A N 1
ATOM 796 C CA . ILE A 1 102 ? 8.898 5.673 -20.978 1.00 88.81 102 ILE A CA 1
ATOM 797 C C . ILE A 1 102 ? 7.447 5.713 -20.497 1.00 88.81 102 ILE A C 1
ATOM 799 O O . ILE A 1 102 ? 7.206 5.685 -19.295 1.00 88.81 102 ILE A O 1
ATOM 803 N N . VAL A 1 103 ? 6.482 5.724 -21.422 1.00 89.31 103 VAL A N 1
ATOM 804 C CA . VAL A 1 103 ? 5.052 5.701 -21.082 1.00 89.31 103 VAL A CA 1
ATOM 805 C C . VAL A 1 103 ? 4.709 4.453 -20.269 1.00 89.31 103 VAL A C 1
ATOM 807 O O . VAL A 1 103 ? 4.036 4.574 -19.251 1.00 89.31 103 VAL A O 1
ATOM 810 N N . CYS A 1 104 ? 5.213 3.274 -20.651 1.00 90.88 104 CYS A N 1
ATOM 811 C CA . CYS A 1 104 ? 5.004 2.049 -19.874 1.00 90.88 104 CYS A CA 1
ATOM 8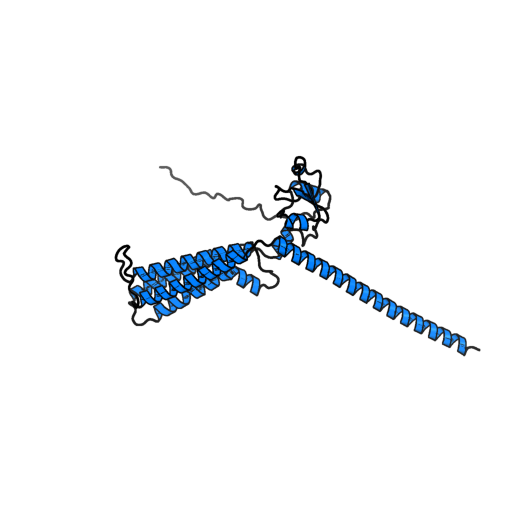12 C C . CYS A 1 104 ? 5.571 2.146 -18.450 1.00 90.88 104 CYS A C 1
ATOM 814 O O . CYS A 1 104 ? 4.873 1.784 -17.513 1.00 90.88 104 CYS A O 1
ATOM 816 N N . ILE A 1 105 ? 6.782 2.682 -18.271 1.00 91.44 105 ILE A N 1
ATOM 817 C CA . ILE A 1 105 ? 7.394 2.865 -16.943 1.00 91.44 105 ILE A CA 1
ATOM 818 C C . ILE A 1 105 ? 6.615 3.870 -16.082 1.00 91.44 105 ILE A C 1
ATOM 820 O O . ILE A 1 105 ? 6.466 3.678 -14.878 1.00 91.44 105 ILE A O 1
ATOM 824 N N . VAL A 1 106 ? 6.076 4.931 -16.686 1.00 91.88 106 VAL A N 1
ATOM 825 C CA . VAL A 1 106 ? 5.225 5.892 -15.969 1.00 91.88 106 VAL A CA 1
ATOM 826 C C . VAL A 1 106 ? 3.889 5.256 -15.568 1.00 91.88 106 VAL A C 1
ATOM 828 O O . VAL A 1 106 ? 3.429 5.467 -14.448 1.00 91.88 106 VAL A O 1
ATOM 831 N N . LEU A 1 107 ? 3.270 4.458 -16.444 1.00 93.25 107 LEU A N 1
ATOM 832 C CA . LEU A 1 107 ? 2.036 3.728 -16.127 1.00 93.25 107 LEU A CA 1
ATOM 833 C C . LEU A 1 107 ? 2.254 2.669 -15.042 1.00 93.25 107 LEU A C 1
ATOM 835 O O . LEU A 1 107 ? 1.415 2.544 -14.150 1.00 93.25 107 LEU A O 1
ATOM 839 N N . ASP A 1 108 ? 3.379 1.955 -15.089 1.00 92.88 108 ASP A N 1
ATOM 840 C CA . ASP A 1 108 ? 3.804 1.029 -14.038 1.00 92.88 108 ASP A CA 1
ATOM 841 C C . ASP A 1 108 ? 3.922 1.752 -12.691 1.00 92.88 108 ASP A C 1
ATOM 843 O O . ASP A 1 108 ? 3.261 1.372 -11.725 1.00 92.88 108 ASP A O 1
ATOM 847 N N . PHE A 1 109 ? 4.633 2.886 -12.652 1.00 93.81 109 PHE A N 1
ATOM 848 C CA . PHE A 1 109 ? 4.731 3.712 -11.447 1.00 93.81 109 PHE A CA 1
ATOM 849 C C . PHE A 1 109 ? 3.361 4.108 -10.904 1.00 93.81 109 PHE A C 1
ATOM 851 O O . PHE A 1 109 ? 3.098 3.919 -9.720 1.00 93.81 109 PHE A O 1
ATOM 858 N N . ILE A 1 110 ? 2.451 4.588 -11.752 1.00 94.69 110 ILE A N 1
ATOM 859 C CA . ILE A 1 110 ? 1.096 4.949 -11.319 1.00 94.69 110 ILE A CA 1
ATOM 860 C C . ILE A 1 110 ? 0.365 3.736 -10.723 1.00 94.69 110 ILE A C 1
ATOM 862 O O . ILE A 1 110 ? -0.257 3.867 -9.669 1.00 94.69 110 ILE A O 1
ATOM 866 N N . CYS A 1 111 ? 0.457 2.558 -11.347 1.00 94.88 111 CYS A N 1
ATOM 867 C CA . CYS A 1 111 ? -0.178 1.336 -10.847 1.00 94.88 111 CYS A CA 1
ATOM 868 C C . CYS A 1 111 ? 0.404 0.901 -9.496 1.00 94.88 111 CYS A C 1
ATOM 870 O O . CYS A 1 111 ? -0.346 0.638 -8.553 1.00 94.88 111 CYS A O 1
ATOM 872 N N . VAL A 1 112 ? 1.732 0.883 -9.372 1.00 93.75 112 VAL A N 1
ATOM 873 C CA . VAL A 1 112 ? 2.448 0.535 -8.137 1.00 93.75 112 VAL A CA 1
ATOM 874 C C . VAL A 1 112 ? 2.127 1.512 -7.008 1.00 93.75 112 VAL A C 1
ATOM 876 O O . VAL A 1 112 ? 1.885 1.091 -5.869 1.00 93.75 112 VAL A O 1
ATOM 879 N N . MET A 1 113 ? 2.060 2.808 -7.317 1.00 92.81 113 MET A N 1
ATOM 880 C CA . MET A 1 113 ? 1.713 3.841 -6.347 1.00 92.81 113 MET A CA 1
ATOM 881 C C . MET A 1 113 ? 0.254 3.748 -5.913 1.00 92.81 113 MET A C 1
ATOM 883 O O . MET A 1 113 ? -0.021 3.753 -4.713 1.00 92.81 113 MET A O 1
ATOM 887 N N . ALA A 1 114 ? -0.679 3.592 -6.853 1.00 93.94 114 ALA A N 1
ATOM 888 C CA . ALA A 1 114 ? -2.090 3.396 -6.537 1.00 93.94 114 ALA A CA 1
ATOM 889 C C . ALA A 1 114 ? -2.298 2.141 -5.674 1.00 93.94 114 ALA A C 1
ATOM 891 O O . ALA A 1 114 ? -3.006 2.200 -4.669 1.00 93.94 114 ALA A O 1
ATOM 892 N N . GLY A 1 115 ? -1.624 1.033 -6.005 1.00 92.38 115 GLY A N 1
ATOM 893 C CA . GLY A 1 115 ? -1.649 -0.187 -5.203 1.00 92.38 115 GLY A CA 1
ATOM 894 C C . GLY A 1 115 ? -1.107 0.034 -3.788 1.00 92.38 115 GLY A C 1
ATOM 895 O O . GLY A 1 115 ? -1.746 -0.364 -2.818 1.00 92.38 115 GLY A O 1
ATOM 896 N N . SER A 1 116 ? 0.010 0.753 -3.647 1.00 91.81 116 SER A N 1
ATOM 897 C CA . SER A 1 116 ? 0.595 1.092 -2.341 1.00 91.81 116 SER A CA 1
ATOM 898 C C . SER A 1 116 ? -0.335 1.954 -1.481 1.00 91.81 116 SER A C 1
ATOM 900 O O . SER A 1 116 ? -0.489 1.692 -0.289 1.00 91.81 116 SER A O 1
ATOM 902 N N . LEU A 1 117 ? -1.006 2.946 -2.073 1.00 91.06 117 LEU A N 1
ATOM 903 C CA . LEU A 1 117 ? -1.970 3.795 -1.365 1.00 91.06 117 LEU A CA 1
ATOM 904 C C . LEU A 1 117 ? -3.218 3.013 -0.929 1.00 91.06 117 LEU A C 1
ATOM 906 O O . LEU A 1 117 ? -3.705 3.188 0.188 1.00 91.06 117 LEU A O 1
ATOM 910 N N . LEU A 1 118 ? -3.720 2.116 -1.781 1.00 91.75 118 LEU A N 1
ATOM 911 C CA . LEU A 1 118 ? -4.841 1.236 -1.443 1.00 91.75 118 LEU A CA 1
ATOM 912 C C . LEU A 1 118 ? -4.464 0.236 -0.348 1.00 91.75 118 LEU A C 1
ATOM 914 O O . LEU A 1 118 ? -5.275 -0.023 0.540 1.00 91.75 118 LEU A O 1
ATOM 918 N N . TRP A 1 119 ? -3.234 -0.282 -0.372 1.00 91.50 119 TRP A N 1
ATOM 919 C CA . TRP A 1 119 ? -2.718 -1.158 0.675 1.00 91.50 119 TRP A CA 1
ATOM 920 C C . TRP A 1 119 ? -2.617 -0.431 2.018 1.00 91.50 119 TRP A C 1
ATOM 922 O O . TRP A 1 119 ? -3.126 -0.933 3.018 1.00 91.50 119 TRP A O 1
ATOM 932 N N . LYS A 1 120 ? -2.077 0.797 2.039 1.00 87.75 120 LYS A N 1
ATOM 933 C CA . LYS A 1 120 ? -2.097 1.658 3.234 1.00 87.75 120 LYS A CA 1
ATOM 934 C C . LYS A 1 120 ? -3.512 1.868 3.750 1.00 87.75 120 LYS A C 1
ATOM 936 O O . LYS A 1 120 ? -3.773 1.691 4.938 1.00 87.75 120 LYS A O 1
ATOM 941 N N . LYS A 1 121 ? -4.457 2.188 2.859 1.00 85.75 121 LYS A N 1
ATOM 942 C CA . LYS A 1 121 ? -5.857 2.356 3.258 1.00 85.75 121 LYS A CA 1
ATOM 943 C C . LYS A 1 121 ? -6.427 1.072 3.857 1.00 85.75 121 LYS A C 1
ATOM 945 O O . LYS A 1 121 ? -7.131 1.143 4.855 1.00 85.75 121 LYS A O 1
ATOM 950 N N . ALA A 1 122 ? -6.103 -0.087 3.291 1.00 86.62 122 ALA A N 1
ATOM 951 C CA . ALA A 1 122 ? -6.509 -1.378 3.830 1.00 86.62 122 ALA A CA 1
ATOM 952 C C . ALA A 1 122 ? -5.910 -1.656 5.217 1.00 86.62 122 ALA A C 1
ATOM 954 O O . ALA A 1 122 ? -6.599 -2.217 6.064 1.00 86.62 122 ALA A O 1
ATOM 955 N N . ASN A 1 123 ? -4.665 -1.246 5.461 1.00 87.56 123 ASN A N 1
ATOM 956 C CA . ASN A 1 123 ? -4.006 -1.397 6.758 1.00 87.56 123 ASN A CA 1
ATOM 957 C C . ASN A 1 123 ? -4.656 -0.536 7.842 1.00 87.56 123 ASN A C 1
ATOM 959 O O . ASN A 1 123 ? -4.793 -0.994 8.962 1.00 87.56 123 ASN A O 1
ATOM 963 N N . HIS A 1 124 ? -5.155 0.651 7.507 1.00 81.25 124 HIS A N 1
ATOM 964 C CA . HIS A 1 124 ? -5.918 1.468 8.458 1.00 81.25 124 HIS A CA 1
ATOM 965 C C . HIS A 1 124 ? -7.322 0.910 8.749 1.00 81.25 124 HIS A C 1
ATOM 967 O O . HIS A 1 124 ? -7.946 1.274 9.738 1.00 81.25 124 HIS A O 1
ATOM 973 N N . LEU A 1 125 ? -7.869 0.072 7.861 1.00 81.25 125 LEU A N 1
ATOM 974 C CA . LEU A 1 125 ? -9.176 -0.572 8.057 1.00 81.25 125 LEU A CA 1
ATOM 975 C C . LEU A 1 125 ? -9.058 -1.895 8.826 1.00 81.25 125 LEU A C 1
ATOM 977 O O . LEU A 1 125 ? -10.000 -2.292 9.510 1.00 81.25 125 LEU A O 1
ATOM 981 N N . ASP A 1 126 ? -7.928 -2.578 8.660 1.00 80.12 126 ASP A N 1
ATOM 982 C CA . ASP A 1 126 ? -7.560 -3.822 9.325 1.00 80.12 126 ASP A CA 1
ATOM 983 C C . ASP A 1 126 ? -6.039 -3.834 9.579 1.00 80.12 126 ASP A C 1
ATOM 985 O O . ASP A 1 126 ? -5.281 -4.339 8.731 1.00 80.12 126 ASP A O 1
ATOM 989 N N . PRO A 1 127 ? -5.580 -3.256 10.701 1.00 79.25 127 PRO A N 1
ATOM 990 C CA . PRO A 1 127 ? -4.162 -3.171 11.006 1.00 79.25 127 PRO A CA 1
ATOM 991 C C . PRO A 1 127 ? -3.590 -4.520 11.423 1.00 79.25 127 PRO A C 1
ATOM 993 O O . PRO A 1 127 ? -4.297 -5.452 11.815 1.00 79.25 127 PRO A O 1
ATOM 996 N N . ALA A 1 128 ? -2.268 -4.643 11.343 1.00 80.38 128 ALA A N 1
ATOM 997 C CA . ALA A 1 128 ? -1.551 -5.795 11.873 1.00 80.38 128 ALA A CA 1
ATOM 998 C C . ALA A 1 128 ? -1.290 -5.622 13.382 1.00 80.38 128 ALA A C 1
ATOM 1000 O O . ALA A 1 128 ? -1.194 -4.508 13.889 1.00 80.38 128 ALA A O 1
ATOM 1001 N N . SER A 1 129 ? -1.162 -6.730 14.115 1.00 78.06 129 SER A N 1
ATOM 1002 C CA . SER A 1 129 ? -0.783 -6.691 15.533 1.00 78.06 129 SER A CA 1
ATOM 1003 C C . SER A 1 129 ? 0.712 -6.399 15.689 1.00 78.06 129 SER A C 1
ATOM 1005 O O . SER A 1 129 ? 1.546 -7.078 15.079 1.00 78.06 129 SER A O 1
ATOM 1007 N N . GLU A 1 130 ? 1.048 -5.445 16.558 1.00 78.00 130 GLU A N 1
ATOM 1008 C CA . GLU A 1 130 ? 2.427 -5.080 16.909 1.00 78.00 130 GLU A CA 1
ATOM 1009 C C . GLU A 1 130 ? 3.197 -6.181 17.640 1.00 78.00 130 GLU A C 1
ATOM 1011 O O . GLU A 1 130 ? 4.428 -6.223 17.572 1.00 78.00 130 GLU A O 1
ATOM 1016 N N . LYS A 1 131 ? 2.491 -7.140 18.260 1.00 80.38 131 LYS A N 1
ATOM 1017 C CA . LYS A 1 131 ? 3.105 -8.286 18.955 1.00 80.38 131 LYS A CA 1
ATOM 1018 C C . LYS A 1 131 ? 4.119 -9.021 18.080 1.00 80.38 131 LYS A C 1
ATOM 1020 O O . LYS A 1 131 ? 5.104 -9.556 18.579 1.00 80.38 131 LYS A O 1
ATOM 1025 N N . ASN A 1 132 ? 3.891 -9.030 16.765 1.00 82.69 132 ASN A N 1
ATOM 1026 C CA . ASN A 1 132 ? 4.820 -9.568 15.782 1.00 82.69 132 ASN A CA 1
ATOM 1027 C C . ASN A 1 132 ? 5.455 -8.437 14.967 1.00 82.69 132 ASN A C 1
ATOM 1029 O O . ASN A 1 132 ? 5.027 -8.164 13.844 1.00 82.69 132 ASN A O 1
ATOM 1033 N N . LYS A 1 133 ? 6.522 -7.827 15.494 1.00 82.75 133 LYS A N 1
ATOM 1034 C CA . LYS A 1 133 ? 7.218 -6.684 14.873 1.00 82.75 133 LYS A CA 1
ATOM 1035 C C . LYS A 1 133 ? 7.609 -6.906 13.406 1.00 82.75 133 LYS A C 1
ATOM 1037 O O . LYS A 1 133 ? 7.468 -6.003 12.591 1.00 82.75 133 LYS A O 1
ATOM 1042 N N . THR A 1 134 ? 8.061 -8.108 13.042 1.00 85.06 134 THR A N 1
ATOM 1043 C CA . THR A 1 134 ? 8.432 -8.448 11.654 1.00 85.06 134 THR A CA 1
ATOM 1044 C C . THR A 1 134 ? 7.226 -8.470 10.720 1.00 85.06 134 THR A C 1
ATOM 1046 O O . THR A 1 134 ? 7.290 -7.927 9.618 1.00 85.06 134 THR A O 1
ATOM 1049 N N . ARG A 1 135 ? 6.110 -9.058 11.166 1.00 82.00 135 ARG A N 1
ATOM 1050 C CA . ARG A 1 135 ? 4.855 -9.090 10.411 1.00 82.00 135 ARG A CA 1
ATOM 1051 C C . ARG A 1 135 ? 4.258 -7.693 10.295 1.00 82.00 135 ARG A C 1
ATOM 1053 O O . ARG A 1 135 ? 3.847 -7.326 9.205 1.00 82.00 135 ARG A O 1
ATOM 1060 N N . PHE A 1 136 ? 4.253 -6.921 11.380 1.00 86.19 136 PHE A N 1
ATOM 1061 C CA . PHE A 1 136 ? 3.782 -5.536 11.399 1.00 86.19 136 PHE A CA 1
ATOM 1062 C C . PHE A 1 136 ? 4.588 -4.656 10.436 1.00 86.19 136 PHE A C 1
ATOM 1064 O O . PHE A 1 136 ? 4.021 -3.988 9.575 1.00 86.19 136 PHE A O 1
ATOM 1071 N N . TRP A 1 137 ? 5.920 -4.745 10.492 1.00 87.44 137 TRP A N 1
ATOM 1072 C CA . TRP A 1 137 ? 6.804 -4.009 9.591 1.00 87.44 137 TRP A CA 1
ATOM 1073 C C . TRP A 1 137 ? 6.589 -4.385 8.123 1.00 87.44 137 TRP A C 1
ATOM 1075 O O . TRP A 1 137 ? 6.451 -3.497 7.283 1.00 87.44 137 TRP A O 1
ATOM 1085 N N . LEU A 1 138 ? 6.530 -5.683 7.808 1.00 86.75 138 LEU A N 1
ATOM 1086 C CA . LEU A 1 138 ? 6.338 -6.155 6.435 1.00 86.75 138 LEU A CA 1
ATOM 1087 C C . LEU A 1 138 ? 4.970 -5.737 5.892 1.00 86.75 138 LEU A C 1
ATOM 1089 O O . LEU A 1 138 ? 4.862 -5.308 4.749 1.00 86.75 138 LEU A O 1
ATOM 1093 N N . HIS A 1 139 ? 3.932 -5.842 6.718 1.00 83.81 139 HIS A N 1
ATOM 1094 C CA . HIS A 1 139 ? 2.562 -5.520 6.335 1.00 83.81 139 HIS A CA 1
ATOM 1095 C C . HIS A 1 139 ? 2.380 -4.021 6.058 1.00 83.81 139 HIS A C 1
ATOM 1097 O O . HIS A 1 139 ? 1.672 -3.667 5.115 1.00 83.81 139 HIS A O 1
ATOM 1103 N N . ASN A 1 140 ? 3.068 -3.153 6.806 1.00 86.38 140 ASN A N 1
ATOM 1104 C CA . ASN A 1 140 ? 3.032 -1.698 6.616 1.00 86.38 140 ASN A CA 1
ATOM 1105 C C . ASN A 1 140 ? 3.976 -1.192 5.515 1.00 86.38 140 ASN A C 1
ATOM 1107 O O . ASN A 1 140 ? 3.655 -0.221 4.837 1.00 86.38 140 ASN A O 1
ATOM 1111 N N . ASN A 1 141 ? 5.091 -1.882 5.259 1.00 88.69 141 ASN A N 1
ATOM 1112 C CA . ASN A 1 141 ? 6.050 -1.506 4.212 1.00 88.69 141 ASN A CA 1
ATOM 1113 C C . ASN A 1 141 ? 5.885 -2.295 2.904 1.00 88.69 141 ASN A C 1
ATOM 1115 O O . ASN A 1 141 ? 6.712 -2.157 1.999 1.00 88.69 141 ASN A O 1
ATOM 1119 N N . LEU A 1 142 ? 4.827 -3.106 2.765 1.00 89.75 142 LEU A N 1
ATOM 1120 C CA . LEU A 1 142 ? 4.643 -3.965 1.591 1.00 89.75 142 LEU A CA 1
ATOM 1121 C C . LEU A 1 142 ? 4.604 -3.162 0.285 1.00 89.75 142 LEU A C 1
ATOM 1123 O O . LEU A 1 142 ? 5.205 -3.582 -0.697 1.00 89.75 142 LEU A O 1
ATOM 1127 N N . GLY A 1 143 ? 3.973 -1.984 0.287 1.00 87.06 143 GLY A N 1
ATOM 1128 C CA . GLY A 1 143 ? 3.940 -1.106 -0.888 1.00 87.06 143 GLY A CA 1
ATOM 1129 C C . GLY A 1 143 ? 5.333 -0.668 -1.355 1.00 87.06 143 GLY A C 1
ATOM 1130 O O . GLY A 1 143 ? 5.642 -0.751 -2.542 1.00 87.06 143 GLY A O 1
ATOM 1131 N N . VAL A 1 144 ? 6.215 -0.297 -0.419 1.00 88.38 144 VAL A N 1
ATOM 1132 C CA . VAL A 1 144 ? 7.613 0.066 -0.724 1.00 88.38 144 VAL A CA 1
ATOM 1133 C C . VAL A 1 144 ? 8.373 -1.136 -1.277 1.00 88.38 144 VAL A C 1
ATOM 1135 O O . VAL A 1 144 ? 9.085 -1.021 -2.272 1.00 88.38 144 VAL A O 1
ATOM 1138 N N . ILE A 1 145 ? 8.205 -2.301 -0.651 1.00 90.81 145 ILE A N 1
ATOM 1139 C CA . ILE A 1 145 ? 8.879 -3.537 -1.063 1.00 90.81 145 ILE A CA 1
ATOM 1140 C C . ILE A 1 145 ? 8.476 -3.915 -2.488 1.00 90.81 145 ILE A C 1
ATOM 1142 O O . ILE A 1 145 ? 9.340 -4.213 -3.311 1.00 90.81 145 ILE A O 1
ATOM 1146 N N . VAL A 1 146 ? 7.180 -3.856 -2.800 1.00 90.06 146 VAL A N 1
ATOM 1147 C CA . VAL A 1 146 ? 6.683 -4.147 -4.147 1.00 90.06 146 VAL A CA 1
ATOM 1148 C C . VAL A 1 146 ? 7.219 -3.138 -5.161 1.00 90.06 146 VAL A C 1
ATOM 1150 O O . VAL A 1 146 ? 7.637 -3.550 -6.238 1.00 90.06 146 VAL A O 1
ATOM 1153 N N . ALA A 1 147 ? 7.301 -1.850 -4.817 1.00 88.88 147 ALA A N 1
ATOM 1154 C CA . ALA A 1 147 ? 7.886 -0.850 -5.709 1.00 88.88 147 ALA A CA 1
ATOM 1155 C C . ALA A 1 147 ? 9.361 -1.131 -6.032 1.00 88.88 147 ALA A C 1
ATOM 1157 O O . ALA A 1 147 ? 9.774 -1.049 -7.187 1.00 88.88 147 ALA A O 1
ATOM 1158 N N . VAL A 1 148 ? 10.160 -1.524 -5.037 1.00 89.31 148 VAL A N 1
ATOM 1159 C CA . VAL A 1 148 ? 11.557 -1.926 -5.264 1.00 89.31 148 VAL A CA 1
ATOM 1160 C C . VAL A 1 148 ? 11.625 -3.160 -6.169 1.00 89.31 148 VAL A C 1
ATOM 1162 O O . VAL A 1 148 ? 12.427 -3.190 -7.102 1.00 89.31 148 VAL A O 1
ATOM 1165 N N . ILE A 1 149 ? 10.768 -4.156 -5.932 1.00 90.31 149 ILE A N 1
ATOM 1166 C CA . ILE A 1 149 ? 10.705 -5.378 -6.747 1.00 90.31 149 ILE A CA 1
ATOM 1167 C C . ILE A 1 149 ? 10.278 -5.080 -8.191 1.00 90.31 149 ILE A C 1
ATOM 1169 O O . ILE A 1 149 ? 10.777 -5.748 -9.087 1.00 90.31 149 ILE A O 1
ATOM 1173 N N . ALA A 1 150 ? 9.417 -4.088 -8.426 1.00 87.31 150 ALA A N 1
ATOM 1174 C CA . ALA A 1 150 ? 8.966 -3.708 -9.765 1.00 87.31 150 ALA A CA 1
ATOM 1175 C C . ALA A 1 150 ? 10.038 -2.946 -10.568 1.00 87.31 150 ALA A C 1
ATOM 1177 O O . ALA A 1 150 ? 10.209 -3.178 -11.753 1.00 87.31 150 ALA A O 1
ATOM 1178 N N . PHE A 1 151 ? 10.814 -2.049 -9.950 1.00 88.69 151 PHE A N 1
ATOM 1179 C CA . PHE A 1 151 ? 11.743 -1.200 -10.718 1.00 88.69 151 PHE A CA 1
ATOM 1180 C C . PHE A 1 151 ? 13.182 -1.719 -10.792 1.00 88.69 151 PHE A C 1
ATOM 1182 O O . PHE A 1 151 ? 13.905 -1.420 -11.748 1.00 88.69 151 PHE A O 1
ATOM 1189 N N . VAL A 1 152 ? 13.647 -2.477 -9.796 1.00 91.38 152 VAL A N 1
ATOM 1190 C CA . VAL A 1 152 ? 15.041 -2.953 -9.763 1.00 91.38 152 VAL A CA 1
ATOM 1191 C C . VAL A 1 152 ? 15.366 -3.930 -10.906 1.00 91.38 152 VAL A C 1
ATOM 1193 O O . VAL A 1 152 ? 16.409 -3.739 -11.544 1.00 91.38 152 VAL A O 1
ATOM 1196 N N . PRO A 1 153 ? 14.530 -4.940 -11.226 1.00 89.19 153 PRO A N 1
ATOM 1197 C CA . PRO A 1 153 ? 14.793 -5.851 -12.339 1.00 89.19 153 PRO A CA 1
ATOM 1198 C C . PRO A 1 153 ? 14.899 -5.118 -13.677 1.00 89.19 153 PRO A C 1
ATOM 1200 O O . PRO A 1 153 ? 15.850 -5.363 -14.425 1.00 89.19 153 PRO A O 1
ATOM 1203 N N . PHE A 1 154 ? 14.009 -4.156 -13.941 1.00 89.06 154 PHE A N 1
ATOM 1204 C CA . PHE A 1 154 ? 14.094 -3.280 -15.107 1.00 89.06 154 PHE A CA 1
ATOM 1205 C C . PHE A 1 154 ? 15.434 -2.530 -15.198 1.00 89.06 154 PHE A C 1
ATOM 1207 O O . PHE A 1 154 ? 16.080 -2.542 -16.250 1.00 89.06 154 PHE A O 1
ATOM 1214 N N . ILE A 1 155 ? 15.904 -1.915 -14.105 1.00 91.06 155 ILE A N 1
ATOM 1215 C CA . ILE A 1 155 ? 17.194 -1.198 -14.083 1.00 91.06 155 ILE A CA 1
ATOM 1216 C C . ILE A 1 155 ? 18.350 -2.143 -14.416 1.00 91.06 155 ILE A C 1
ATOM 1218 O O . ILE A 1 155 ? 19.184 -1.832 -15.272 1.00 91.06 155 ILE A O 1
ATOM 1222 N N . ILE A 1 156 ? 18.399 -3.309 -13.764 1.00 91.69 156 ILE A N 1
ATOM 1223 C CA . ILE A 1 156 ? 19.438 -4.319 -14.007 1.00 91.69 156 ILE A CA 1
ATOM 1224 C C . ILE A 1 156 ? 19.404 -4.762 -15.472 1.00 91.69 156 ILE A C 1
ATOM 1226 O O . ILE A 1 156 ? 20.449 -4.850 -16.125 1.00 91.69 156 ILE A O 1
ATOM 1230 N N . PHE A 1 157 ? 18.211 -4.994 -16.018 1.00 90.75 157 PHE A N 1
ATOM 1231 C CA . PHE A 1 157 ? 18.024 -5.375 -17.411 1.00 90.75 157 PHE A CA 1
ATOM 1232 C C . PHE A 1 157 ? 18.582 -4.313 -18.375 1.00 90.75 157 PHE A C 1
ATOM 1234 O O . PHE A 1 157 ? 19.405 -4.623 -19.239 1.00 90.75 157 PHE A O 1
ATOM 1241 N N . VAL A 1 158 ? 18.209 -3.044 -18.194 1.00 88.94 158 VAL A N 1
ATOM 1242 C CA . VAL A 1 158 ? 18.670 -1.932 -19.043 1.00 88.94 158 VAL A CA 1
ATOM 1243 C C . VAL A 1 158 ? 20.193 -1.774 -18.991 1.00 88.94 158 VAL A C 1
ATOM 1245 O O . VAL A 1 158 ? 20.842 -1.568 -20.024 1.00 88.94 158 VAL A O 1
ATOM 1248 N N . LEU A 1 159 ? 20.791 -1.887 -17.802 1.00 89.75 159 LEU A N 1
ATOM 1249 C CA . LEU A 1 159 ? 22.239 -1.764 -17.633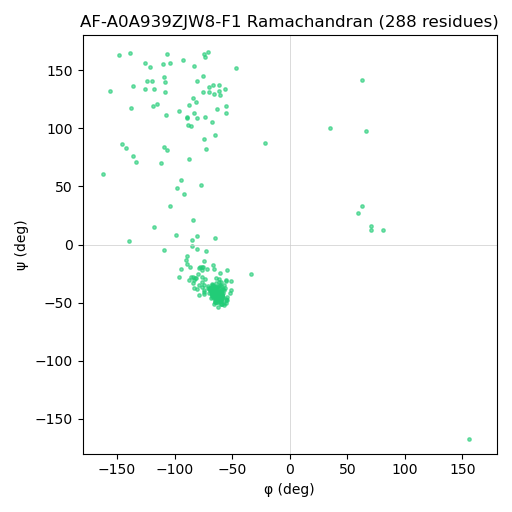 1.00 89.75 159 LEU A CA 1
ATOM 1250 C C . LEU A 1 159 ? 22.994 -2.913 -18.311 1.00 89.75 159 LEU A C 1
ATOM 1252 O O . LEU A 1 159 ? 23.990 -2.671 -19.006 1.00 89.75 159 LEU A O 1
ATOM 1256 N N . THR A 1 160 ? 22.493 -4.142 -18.181 1.00 90.94 160 THR A N 1
ATOM 1257 C CA . THR A 1 160 ? 23.135 -5.356 -18.712 1.00 90.94 160 THR A CA 1
ATOM 1258 C C . THR A 1 160 ? 22.937 -5.563 -20.220 1.00 90.94 160 THR A C 1
ATOM 1260 O O . THR A 1 160 ? 23.745 -6.258 -20.843 1.00 90.94 160 THR A O 1
ATOM 1263 N N . ASP A 1 161 ? 21.945 -4.923 -20.854 1.00 87.88 161 ASP A N 1
ATOM 1264 C CA . ASP A 1 161 ? 21.675 -5.095 -22.289 1.00 87.88 161 ASP A CA 1
ATOM 1265 C C . ASP A 1 161 ? 22.790 -4.516 -23.177 1.00 87.88 161 ASP A C 1
ATOM 1267 O O . ASP A 1 161 ? 22.893 -3.312 -23.393 1.00 87.88 161 ASP A O 1
ATOM 1271 N N . LYS A 1 162 ? 23.627 -5.363 -23.777 1.00 82.12 162 LYS A N 1
ATOM 1272 C CA . LYS A 1 162 ? 24.736 -4.912 -24.637 1.00 82.12 162 LYS A CA 1
ATOM 1273 C C . LYS A 1 162 ? 24.296 -4.235 -25.945 1.00 82.12 162 LYS A C 1
ATOM 1275 O O . LYS A 1 162 ? 25.116 -3.557 -26.557 1.00 82.12 162 LYS A O 1
ATOM 1280 N N . LYS A 1 163 ? 23.047 -4.413 -26.388 1.00 81.81 163 LYS A N 1
ATOM 1281 C CA . LYS A 1 163 ? 22.537 -3.885 -27.668 1.00 81.81 163 LYS A CA 1
ATOM 1282 C C . LYS A 1 163 ? 21.937 -2.483 -27.544 1.00 81.81 163 LYS A C 1
ATOM 1284 O O . LYS A 1 163 ? 21.703 -1.830 -28.561 1.00 81.81 163 LYS A O 1
ATOM 1289 N N . ALA A 1 164 ? 21.684 -2.015 -26.325 1.00 77.06 164 ALA A N 1
ATOM 1290 C CA . ALA A 1 164 ? 21.075 -0.715 -26.087 1.00 77.06 164 ALA A CA 1
ATOM 1291 C C . ALA A 1 164 ? 22.089 0.441 -26.171 1.00 77.06 164 ALA A C 1
ATOM 1293 O O . ALA A 1 164 ? 23.218 0.346 -25.686 1.00 77.06 164 ALA A O 1
ATOM 1294 N N . ASN A 1 165 ? 21.661 1.561 -26.768 1.00 83.75 165 ASN A N 1
ATOM 1295 C CA . ASN A 1 165 ? 22.455 2.787 -26.879 1.00 83.75 165 ASN A CA 1
ATOM 1296 C C . ASN A 1 165 ? 22.794 3.343 -25.482 1.00 83.75 165 ASN A C 1
ATOM 1298 O O . ASN A 1 165 ? 21.920 3.414 -24.616 1.00 83.75 165 ASN A O 1
ATOM 1302 N N . LYS A 1 166 ? 24.041 3.795 -25.277 1.00 84.62 166 LYS A N 1
ATOM 1303 C CA . LYS A 1 166 ? 24.522 4.380 -24.012 1.00 84.62 166 LYS A CA 1
ATOM 1304 C C . LYS A 1 166 ? 23.621 5.511 -23.509 1.00 84.62 166 LYS A C 1
ATOM 1306 O O . LYS A 1 166 ? 23.315 5.553 -22.323 1.00 84.62 166 LYS A O 1
ATOM 1311 N N . GLN A 1 167 ? 23.158 6.385 -24.405 1.00 85.75 167 GLN A N 1
ATOM 1312 C CA . GLN A 1 167 ? 22.277 7.498 -24.040 1.00 85.75 167 GLN A CA 1
ATOM 1313 C C . GLN A 1 167 ? 20.918 7.008 -23.522 1.00 85.75 167 GLN A C 1
ATOM 1315 O O . GLN A 1 167 ? 20.441 7.469 -22.492 1.00 85.75 167 GLN A O 1
ATOM 1320 N N . SER A 1 168 ? 20.305 6.038 -24.201 1.00 83.62 168 SER A N 1
ATOM 1321 C CA . SER A 1 168 ? 18.998 5.494 -23.814 1.00 83.62 168 SER A CA 1
ATOM 1322 C C . SER A 1 168 ? 19.063 4.727 -22.503 1.00 83.62 168 SER A C 1
ATOM 1324 O O . SER A 1 168 ? 18.148 4.842 -21.695 1.00 83.62 168 SER A O 1
ATOM 1326 N N . LYS A 1 169 ? 20.165 4.002 -22.268 1.00 87.94 169 LYS A N 1
ATOM 1327 C CA . LYS A 1 169 ? 20.434 3.375 -20.973 1.00 87.94 169 LYS A CA 1
ATOM 1328 C C . LYS A 1 169 ? 20.498 4.406 -19.860 1.00 87.94 169 LYS A C 1
ATOM 1330 O O . LYS A 1 169 ? 19.792 4.247 -18.877 1.00 87.94 169 LYS A O 1
ATOM 1335 N N . ALA A 1 170 ? 21.298 5.459 -20.047 1.00 89.06 170 ALA A N 1
ATOM 1336 C CA . ALA A 1 170 ? 21.469 6.508 -19.049 1.00 89.06 170 ALA A CA 1
ATOM 1337 C C . ALA A 1 170 ? 20.131 7.171 -18.689 1.00 89.06 170 ALA A C 1
ATOM 1339 O O . ALA A 1 170 ? 19.818 7.313 -17.509 1.00 89.06 170 ALA A O 1
ATOM 1340 N N . ILE A 1 171 ? 19.313 7.507 -19.695 1.00 89.31 171 ILE A N 1
ATOM 1341 C CA . ILE A 1 171 ? 17.987 8.105 -19.487 1.00 89.31 171 ILE A CA 1
ATOM 1342 C C . ILE A 1 171 ? 17.059 7.133 -18.749 1.00 89.31 171 ILE A C 1
ATOM 1344 O O . ILE A 1 171 ? 16.459 7.511 -17.749 1.00 89.31 171 ILE A O 1
ATOM 1348 N N . ALA A 1 172 ? 16.962 5.880 -19.201 1.00 88.31 172 ALA A N 1
ATOM 1349 C CA . ALA A 1 172 ? 16.097 4.879 -18.579 1.00 88.31 172 ALA A CA 1
ATOM 1350 C C . ALA A 1 172 ? 16.478 4.616 -17.116 1.00 88.31 172 ALA A C 1
ATOM 1352 O O . ALA A 1 172 ? 15.607 4.595 -16.249 1.00 88.31 172 ALA A O 1
ATOM 1353 N N . THR A 1 173 ? 17.775 4.487 -16.823 1.00 89.38 173 THR A N 1
ATOM 1354 C CA . THR A 1 173 ? 18.252 4.302 -15.449 1.00 89.38 173 THR A CA 1
ATOM 1355 C C . THR A 1 173 ? 18.031 5.528 -14.578 1.00 89.38 173 THR A C 1
ATOM 1357 O O . THR A 1 173 ? 17.682 5.372 -13.414 1.00 89.38 173 THR A O 1
ATOM 1360 N N . ALA A 1 174 ? 18.194 6.736 -15.125 1.00 91.62 174 ALA A N 1
ATOM 1361 C CA . ALA A 1 174 ? 17.944 7.967 -14.383 1.00 91.62 174 ALA A CA 1
ATOM 1362 C C . ALA A 1 174 ? 16.458 8.108 -14.024 1.00 91.62 174 ALA A C 1
ATOM 1364 O O . ALA A 1 174 ? 16.137 8.370 -12.868 1.00 91.62 174 ALA A O 1
ATOM 1365 N N . ILE A 1 175 ? 15.556 7.865 -14.984 1.00 91.62 175 ILE A N 1
ATOM 1366 C CA . ILE A 1 175 ? 14.105 7.891 -14.749 1.00 91.62 175 ILE A CA 1
ATOM 1367 C C . ILE A 1 175 ? 13.728 6.858 -13.685 1.00 91.62 175 ILE A C 1
ATOM 1369 O O . ILE A 1 175 ? 13.093 7.207 -12.695 1.00 91.62 175 ILE A O 1
ATOM 1373 N N . ALA A 1 176 ? 14.160 5.605 -13.842 1.00 90.00 176 ALA A N 1
ATOM 1374 C CA . ALA A 1 176 ? 13.826 4.546 -12.896 1.00 90.00 176 ALA A CA 1
ATOM 1375 C C . ALA A 1 176 ? 14.376 4.822 -11.482 1.00 90.00 176 ALA A C 1
ATOM 1377 O O . ALA A 1 176 ? 13.678 4.590 -10.500 1.00 90.00 176 ALA A O 1
ATOM 1378 N N . ALA A 1 177 ? 15.584 5.386 -11.360 1.00 90.88 177 ALA A N 1
ATOM 1379 C CA . ALA A 1 177 ? 16.139 5.780 -10.065 1.00 90.88 177 ALA A CA 1
ATOM 1380 C C . ALA A 1 177 ? 15.300 6.874 -9.379 1.00 90.88 177 ALA A C 1
ATOM 1382 O O . ALA A 1 177 ? 14.998 6.758 -8.192 1.00 90.88 177 ALA A O 1
ATOM 1383 N N . VAL A 1 178 ? 14.877 7.904 -10.123 1.00 93.25 178 VAL A N 1
ATOM 1384 C CA . VAL A 1 178 ? 13.995 8.963 -9.597 1.00 93.25 178 VAL A CA 1
ATOM 1385 C C . VAL A 1 178 ? 12.649 8.385 -9.150 1.00 93.25 178 VAL A C 1
ATOM 1387 O O . VAL A 1 178 ? 12.162 8.737 -8.077 1.00 93.25 178 VAL A O 1
ATOM 1390 N N . LEU A 1 179 ? 12.071 7.465 -9.928 1.00 92.19 179 LEU A N 1
ATOM 1391 C CA . LEU A 1 179 ? 10.801 6.819 -9.590 1.00 92.19 179 LEU A CA 1
ATOM 1392 C C . LEU A 1 179 ? 10.901 5.950 -8.333 1.00 92.19 179 LEU A C 1
ATOM 1394 O O . LEU A 1 179 ? 9.996 5.999 -7.507 1.00 92.19 179 LEU A O 1
ATOM 1398 N N . ILE A 1 180 ? 12.002 5.217 -8.134 1.00 90.44 180 ILE A N 1
ATOM 1399 C CA . ILE A 1 180 ? 12.227 4.456 -6.894 1.00 90.44 180 ILE A CA 1
ATOM 1400 C C . ILE A 1 180 ? 12.286 5.395 -5.691 1.00 90.44 180 ILE A C 1
ATOM 1402 O O . ILE A 1 180 ? 11.632 5.130 -4.685 1.00 90.44 180 ILE A O 1
ATOM 1406 N N . ILE A 1 181 ? 13.034 6.499 -5.783 1.00 91.75 181 ILE A N 1
ATOM 1407 C CA . ILE A 1 181 ? 13.132 7.472 -4.685 1.00 91.75 181 ILE A CA 1
ATOM 1408 C C . ILE A 1 181 ? 11.742 8.026 -4.354 1.00 91.75 181 ILE A C 1
ATOM 1410 O O . ILE A 1 181 ? 11.342 8.025 -3.191 1.00 91.75 181 ILE A O 1
ATOM 1414 N N . ALA A 1 182 ? 10.976 8.429 -5.371 1.00 91.69 182 ALA A N 1
ATOM 1415 C CA . ALA A 1 182 ? 9.607 8.899 -5.185 1.00 91.69 182 ALA A CA 1
ATOM 1416 C C . ALA A 1 182 ? 8.705 7.819 -4.559 1.00 91.69 182 ALA A C 1
ATOM 1418 O O . ALA A 1 182 ? 7.964 8.105 -3.619 1.00 91.69 182 ALA A O 1
ATOM 1419 N N . ALA A 1 183 ? 8.797 6.572 -5.027 1.00 88.19 183 ALA A N 1
ATOM 1420 C CA . ALA A 1 183 ? 8.002 5.462 -4.516 1.00 88.19 183 ALA A CA 1
ATOM 1421 C C . ALA A 1 183 ? 8.321 5.133 -3.054 1.00 88.19 183 ALA A C 1
ATOM 1423 O O . ALA A 1 183 ? 7.408 4.857 -2.283 1.00 88.19 183 ALA A O 1
ATOM 1424 N N . VAL A 1 184 ? 9.592 5.200 -2.650 1.00 87.38 184 VAL A N 1
ATOM 1425 C CA . VAL A 1 184 ? 9.997 5.006 -1.251 1.00 87.38 184 VAL A CA 1
ATOM 1426 C C . VAL A 1 184 ? 9.431 6.125 -0.377 1.00 87.38 184 VAL A C 1
ATOM 1428 O O . VAL A 1 184 ? 8.779 5.835 0.624 1.00 87.38 184 VAL A O 1
ATOM 1431 N N . LEU A 1 185 ? 9.612 7.390 -0.773 1.00 88.31 185 LEU A N 1
ATOM 1432 C CA . LEU A 1 185 ? 9.140 8.544 0.003 1.00 88.31 185 LEU A CA 1
ATOM 1433 C C . LEU A 1 185 ? 7.617 8.540 0.194 1.00 88.31 185 LEU A C 1
ATOM 1435 O O . LEU A 1 185 ? 7.129 8.823 1.285 1.00 88.31 185 LEU A O 1
ATOM 1439 N N . ILE A 1 186 ? 6.865 8.193 -0.853 1.00 86.06 186 ILE A N 1
ATOM 1440 C CA . ILE A 1 186 ? 5.398 8.138 -0.800 1.00 86.06 186 ILE A CA 1
ATOM 1441 C C . ILE A 1 186 ? 4.913 6.825 -0.165 1.00 86.06 186 ILE A C 1
ATOM 1443 O O . ILE A 1 186 ? 3.831 6.774 0.421 1.00 86.06 186 ILE A O 1
ATOM 1447 N N . GLY A 1 187 ? 5.677 5.742 -0.295 1.00 80.44 187 GLY A N 1
ATOM 1448 C CA . GLY A 1 187 ? 5.288 4.399 0.121 1.00 80.44 187 GLY A CA 1
ATOM 1449 C C . GLY A 1 187 ? 5.444 4.131 1.616 1.00 80.44 187 GLY A C 1
ATOM 1450 O O . GLY A 1 187 ? 4.699 3.306 2.137 1.00 80.44 187 GLY A O 1
ATOM 1451 N N . ILE A 1 188 ? 6.336 4.834 2.321 1.00 82.12 188 ILE A N 1
ATOM 1452 C CA . ILE A 1 188 ? 6.496 4.694 3.780 1.00 82.12 188 ILE A CA 1
ATOM 1453 C C . ILE A 1 188 ? 5.231 5.179 4.489 1.00 82.12 188 ILE A C 1
ATOM 1455 O O . ILE A 1 188 ? 4.712 6.254 4.180 1.00 82.12 188 ILE A O 1
ATOM 1459 N N . ASP A 1 189 ? 4.699 4.365 5.399 1.00 79.69 189 ASP A N 1
ATOM 1460 C CA . ASP A 1 189 ? 3.603 4.764 6.280 1.00 79.69 189 ASP A CA 1
ATOM 1461 C C . ASP A 1 189 ? 4.175 5.394 7.553 1.00 79.69 189 ASP A C 1
ATOM 1463 O O . ASP A 1 189 ? 4.826 4.715 8.346 1.00 79.69 189 ASP A O 1
ATOM 1467 N N . TRP A 1 190 ? 3.997 6.707 7.697 1.00 75.00 190 TRP A N 1
ATOM 1468 C CA . TRP A 1 190 ? 4.572 7.486 8.797 1.00 75.00 190 TRP A CA 1
ATOM 1469 C C . TRP A 1 190 ? 3.777 7.343 10.099 1.00 75.00 190 TRP A C 1
ATOM 1471 O O . TRP A 1 190 ? 4.336 7.569 11.167 1.00 75.00 190 TRP A O 1
ATOM 1481 N N . HIS A 1 191 ? 2.511 6.920 10.012 1.00 77.81 191 HIS A N 1
ATOM 1482 C CA . HIS A 1 191 ? 1.623 6.720 11.159 1.00 77.81 191 HIS A CA 1
ATOM 1483 C C . HIS A 1 191 ? 0.899 5.369 11.040 1.00 77.81 191 HIS A C 1
ATOM 1485 O O . HIS A 1 191 ? -0.295 5.327 10.740 1.00 77.81 191 HIS A O 1
ATOM 1491 N N . PRO A 1 192 ? 1.617 4.243 11.209 1.00 78.62 192 PRO A N 1
ATOM 1492 C CA . PRO A 1 192 ? 1.013 2.927 11.087 1.00 78.62 192 PRO A CA 1
ATOM 1493 C C . PRO A 1 192 ? 0.132 2.624 12.304 1.00 78.62 192 PRO A C 1
ATOM 1495 O O . PRO A 1 192 ? 0.654 2.360 13.378 1.00 78.62 192 PRO A O 1
ATOM 1498 N N . VAL A 1 193 ? -1.186 2.589 12.110 1.00 79.00 193 VAL A N 1
ATOM 1499 C CA . VAL A 1 193 ? -2.133 2.176 13.159 1.00 79.00 193 VAL A CA 1
ATOM 1500 C C . VAL A 1 193 ? -1.945 0.692 13.484 1.00 79.00 193 VAL A C 1
ATOM 1502 O O . VAL A 1 193 ? -1.818 -0.133 12.567 1.00 79.00 193 VAL A O 1
ATOM 1505 N N . SER A 1 194 ? -1.967 0.324 14.765 1.00 82.50 194 SER A N 1
ATOM 1506 C CA . SER A 1 194 ? -1.928 -1.075 15.201 1.00 82.50 194 SER A CA 1
ATOM 1507 C C . SER A 1 194 ? -3.257 -1.608 15.730 1.00 82.50 194 SER A C 1
ATOM 1509 O O . SER A 1 194 ? -4.195 -0.873 16.025 1.00 82.50 194 SER A O 1
ATOM 1511 N N . GLN A 1 195 ? -3.364 -2.939 15.822 1.00 77.19 195 GLN A N 1
ATOM 1512 C CA . GLN A 1 195 ? -4.545 -3.572 16.428 1.00 77.19 195 GLN A CA 1
ATOM 1513 C C . GLN A 1 195 ? -4.736 -3.176 17.891 1.00 77.19 195 GLN A C 1
ATOM 1515 O O . GLN A 1 195 ? -5.872 -3.170 18.348 1.00 77.19 195 GLN A O 1
ATOM 1520 N N . GLU A 1 196 ? -3.651 -2.882 18.606 1.00 75.88 196 GLU A N 1
ATOM 1521 C CA . GLU A 1 196 ? -3.724 -2.568 20.032 1.00 75.88 196 GLU A CA 1
ATOM 1522 C C . GLU A 1 196 ? -4.189 -1.131 20.235 1.00 75.88 196 GLU A C 1
ATOM 1524 O O . GLU A 1 196 ? -5.147 -0.922 20.967 1.00 75.88 196 GLU A O 1
ATOM 1529 N N . GLU A 1 197 ? -3.665 -0.185 19.453 1.00 75.12 197 GLU A N 1
ATOM 1530 C CA . GLU A 1 197 ? -4.177 1.191 19.402 1.00 75.12 197 GLU A CA 1
ATOM 1531 C C . GLU A 1 197 ? -5.665 1.229 19.005 1.00 75.12 197 GLU A C 1
ATOM 1533 O O . GLU A 1 197 ? -6.466 1.929 19.618 1.00 75.12 197 GLU A O 1
ATOM 1538 N N . MET A 1 198 ? -6.087 0.411 18.028 1.00 70.12 198 MET A N 1
ATOM 1539 C CA . MET A 1 198 ? -7.509 0.304 17.661 1.00 70.12 198 MET A CA 1
ATOM 1540 C C . MET A 1 198 ? -8.395 -0.260 18.777 1.00 70.12 198 MET A C 1
ATOM 1542 O O . MET A 1 198 ? -9.595 0.017 18.803 1.00 70.12 198 MET A O 1
ATOM 1546 N N . LEU A 1 199 ? -7.845 -1.104 19.648 1.00 71.56 199 LEU A N 1
ATOM 1547 C CA . LEU A 1 199 ? -8.562 -1.684 20.782 1.00 71.56 199 LEU A CA 1
ATOM 1548 C C . LEU A 1 199 ? -8.567 -0.760 21.997 1.00 71.56 199 LEU A C 1
ATOM 1550 O O . LEU A 1 199 ? -9.543 -0.762 22.747 1.00 71.56 199 LEU A O 1
ATOM 1554 N N . GLU A 1 200 ? -7.501 0.009 22.183 1.00 69.62 200 GLU A N 1
ATOM 1555 C CA . GLU A 1 200 ? -7.379 1.051 23.196 1.00 69.62 200 GLU A CA 1
ATOM 1556 C C . GLU A 1 200 ? -8.374 2.182 22.927 1.00 69.62 200 GLU A C 1
ATOM 1558 O O . GLU A 1 200 ? -9.185 2.493 23.797 1.00 69.62 200 GLU A O 1
ATOM 1563 N N . GLU A 1 201 ? -8.423 2.689 21.691 1.00 65.81 201 GLU A N 1
ATOM 1564 C CA . GLU A 1 201 ? -9.404 3.694 21.252 1.00 65.81 201 GLU A CA 1
ATOM 1565 C C . GLU A 1 201 ? -10.850 3.182 21.399 1.00 65.81 201 GLU A C 1
ATOM 1567 O O . GLU A 1 201 ? -11.779 3.930 21.699 1.00 65.81 201 GLU A O 1
ATOM 1572 N N . ALA A 1 202 ? -11.049 1.874 21.220 1.00 62.84 202 ALA A N 1
ATOM 1573 C CA . ALA A 1 202 ? -12.340 1.216 21.400 1.00 62.84 202 ALA A CA 1
ATOM 1574 C C . ALA A 1 202 ? -12.637 0.811 22.862 1.00 62.84 202 ALA A C 1
ATOM 1576 O O . ALA A 1 202 ? -13.672 0.194 23.123 1.00 62.84 202 ALA A O 1
ATOM 1577 N N . GLY A 1 203 ? -11.760 1.151 23.814 1.00 57.06 203 GLY A N 1
AT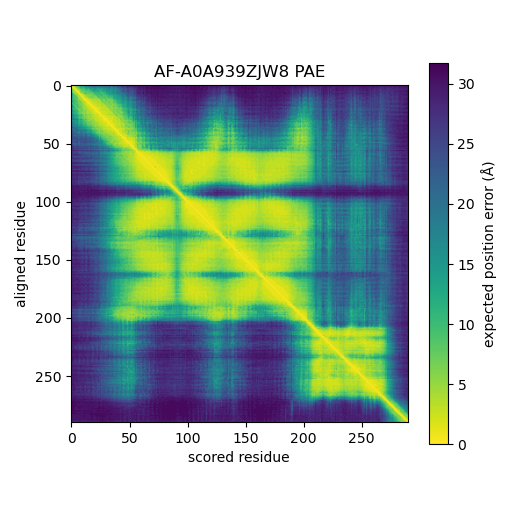OM 1578 C CA . GLY A 1 203 ? -11.987 1.010 25.254 1.00 57.06 203 GLY A CA 1
ATOM 1579 C C . GLY A 1 203 ? -11.757 -0.387 25.844 1.00 57.06 203 GLY A C 1
ATOM 1580 O O . GLY A 1 203 ? -12.149 -0.630 26.984 1.00 57.06 203 GLY A O 1
ATOM 1581 N N . ILE A 1 204 ? -11.138 -1.334 25.124 1.00 53.22 204 ILE A N 1
ATOM 1582 C CA . ILE A 1 204 ? -10.909 -2.691 25.659 1.00 53.22 204 ILE A CA 1
ATOM 1583 C C . ILE A 1 204 ? -9.696 -2.784 26.586 1.00 53.22 204 ILE A C 1
ATOM 1585 O O . ILE A 1 204 ? -9.770 -3.492 27.591 1.00 53.22 204 ILE A O 1
ATOM 1589 N N . GLU A 1 205 ? -8.595 -2.085 26.300 1.00 45.69 205 GLU A N 1
ATOM 1590 C CA . GLU A 1 205 ? -7.411 -2.140 27.178 1.00 45.69 205 GLU A CA 1
ATOM 1591 C C . GLU A 1 205 ? -7.586 -1.308 28.461 1.00 45.69 205 GLU A C 1
ATOM 1593 O O . GLU A 1 205 ? -6.997 -1.634 29.490 1.00 45.69 205 GLU A O 1
ATOM 1598 N N . THR A 1 206 ? -8.495 -0.327 28.455 1.00 48.19 206 THR A N 1
ATOM 1599 C CA . THR A 1 206 ? -8.911 0.434 29.646 1.00 48.19 206 THR A CA 1
ATOM 1600 C C . THR A 1 206 ? -9.941 -0.306 30.513 1.00 48.19 206 THR A C 1
ATOM 1602 O O . THR A 1 206 ? -10.318 0.193 31.572 1.00 48.19 206 THR A O 1
ATOM 1605 N N . GLY A 1 207 ? -10.416 -1.490 30.096 1.00 46.59 207 GLY A N 1
ATOM 1606 C CA . GLY A 1 207 ? -11.497 -2.215 30.779 1.00 46.59 207 GLY A CA 1
ATOM 1607 C C . GLY A 1 207 ? -12.876 -1.556 30.634 1.00 46.59 207 GLY A C 1
ATOM 1608 O O . GLY A 1 207 ? -13.800 -1.901 31.364 1.00 46.59 207 GLY A O 1
ATOM 1609 N N . GLN A 1 208 ? -13.033 -0.627 29.690 1.00 54.50 208 GLN A N 1
ATOM 1610 C CA . GLN A 1 208 ? -14.238 0.175 29.450 1.00 54.50 208 GLN A CA 1
ATOM 1611 C C . GLN A 1 208 ? -15.176 -0.483 28.432 1.00 54.50 208 GLN A C 1
ATOM 1613 O O . GLN A 1 208 ? -15.738 0.151 27.535 1.00 54.50 208 GLN A O 1
ATOM 1618 N N . VAL A 1 209 ? -15.365 -1.789 28.577 1.00 56.59 209 VAL A N 1
ATOM 1619 C CA . VAL A 1 209 ? -16.506 -2.463 27.973 1.00 56.59 209 VAL A CA 1
ATOM 1620 C C . VAL A 1 209 ? -17.691 -2.207 28.890 1.00 56.59 209 VAL A C 1
ATOM 1622 O O . VAL A 1 209 ? -17.744 -2.723 30.002 1.00 56.59 209 VAL A O 1
ATOM 1625 N N . PHE A 1 210 ? -18.625 -1.376 28.447 1.00 62.94 210 PHE A N 1
ATOM 1626 C CA . PHE A 1 210 ? -19.821 -1.089 29.223 1.00 62.94 210 PHE A CA 1
ATOM 1627 C C . PHE A 1 210 ? -20.883 -2.136 28.895 1.00 62.94 210 PHE A C 1
ATOM 1629 O O . PHE A 1 210 ? -21.316 -2.242 27.748 1.00 62.94 210 PHE A O 1
ATOM 1636 N N . ASP A 1 211 ? -21.327 -2.885 29.904 1.00 61.41 211 ASP A N 1
ATOM 1637 C CA . ASP A 1 211 ? -22.399 -3.882 29.760 1.00 61.41 211 ASP A CA 1
ATOM 1638 C C . ASP A 1 211 ? -23.720 -3.257 29.293 1.00 61.41 211 ASP A C 1
ATOM 1640 O O . ASP A 1 211 ? -24.545 -3.932 28.679 1.00 61.41 211 ASP A O 1
ATOM 1644 N N . HIS A 1 212 ? -23.902 -1.959 29.557 1.00 73.69 212 HIS A N 1
ATOM 1645 C CA . HIS A 1 212 ? -25.102 -1.217 29.205 1.00 73.69 212 HIS A CA 1
ATOM 1646 C C . HIS A 1 212 ? -24.760 0.166 28.650 1.00 73.69 212 HIS A C 1
ATOM 1648 O O . HIS A 1 212 ? -24.192 1.012 29.341 1.00 73.69 212 HIS A O 1
ATOM 1654 N N . VAL A 1 213 ? -25.121 0.392 27.393 1.00 84.06 213 VAL A N 1
ATOM 1655 C CA . VAL A 1 213 ? -25.040 1.668 26.685 1.00 84.06 213 VAL A CA 1
ATOM 1656 C C . VAL A 1 213 ? -26.295 1.868 25.844 1.00 84.06 213 VAL A C 1
ATOM 1658 O O . VAL A 1 213 ? -27.033 0.933 25.536 1.00 84.06 213 VAL A O 1
ATOM 1661 N N . TYR A 1 214 ? -26.491 3.106 25.417 1.00 83.38 214 TYR A N 1
ATOM 1662 C CA . TYR A 1 214 ? -27.625 3.538 24.621 1.00 83.38 214 TYR A CA 1
ATOM 1663 C C . TYR A 1 214 ? -27.155 4.094 23.284 1.00 83.38 214 TYR A C 1
ATOM 1665 O O . TYR A 1 214 ? -26.163 4.823 23.202 1.00 83.38 214 TYR A O 1
ATOM 1673 N N . TRP A 1 215 ? -27.875 3.798 22.211 1.00 87.38 215 TRP A N 1
ATOM 1674 C CA . TRP A 1 215 ? -27.611 4.389 20.905 1.00 87.38 215 TRP A CA 1
ATOM 1675 C C . TRP A 1 215 ? -28.889 4.535 20.097 1.00 87.38 215 TRP A C 1
ATOM 1677 O O . TRP A 1 215 ? -29.918 3.929 20.377 1.00 87.38 215 TRP A O 1
ATOM 1687 N N . THR A 1 216 ? -28.821 5.360 19.060 1.00 87.31 216 THR A N 1
ATOM 1688 C CA . THR A 1 216 ? -29.961 5.632 18.183 1.00 87.31 216 THR A CA 1
ATOM 1689 C C . THR A 1 216 ? -29.722 5.021 16.815 1.00 87.31 216 THR A C 1
ATOM 1691 O O . THR A 1 216 ? -28.579 4.823 16.397 1.00 87.31 216 THR A O 1
ATOM 1694 N N . LYS A 1 217 ? -30.786 4.728 16.066 1.00 80.81 217 LYS A N 1
ATOM 1695 C CA . LYS A 1 217 ? -30.654 4.149 14.717 1.00 80.81 217 LYS A CA 1
ATOM 1696 C C . LYS A 1 217 ? -29.859 5.047 13.760 1.00 80.81 217 LYS A C 1
ATOM 1698 O O . LYS A 1 217 ? -29.038 4.550 12.988 1.00 80.81 217 LYS A O 1
ATOM 1703 N N . SER A 1 218 ? -30.074 6.360 13.841 1.00 77.69 218 SER A N 1
ATOM 1704 C CA . SER A 1 218 ? -29.469 7.383 12.977 1.00 77.69 218 SER A CA 1
ATOM 1705 C C . SER A 1 218 ? -28.131 7.939 13.478 1.00 77.69 218 SER A C 1
ATOM 1707 O O . SER A 1 218 ? -27.410 8.553 12.694 1.00 77.69 218 SER A O 1
ATOM 1709 N N . GLY A 1 219 ? -27.780 7.739 14.752 1.00 75.75 219 GLY A N 1
ATOM 1710 C CA . GLY A 1 219 ? -26.534 8.244 15.328 1.00 75.75 219 GLY A CA 1
ATOM 1711 C C . GLY A 1 219 ? -25.286 7.518 14.818 1.00 75.75 219 GLY A C 1
ATOM 1712 O O . GLY A 1 219 ? -25.359 6.436 14.239 1.00 75.75 219 GLY A O 1
ATOM 1713 N N . THR A 1 220 ? -24.111 8.092 15.062 1.00 74.56 220 THR A N 1
ATOM 1714 C CA . THR A 1 220 ? -22.804 7.429 14.858 1.00 74.56 220 THR A CA 1
ATOM 1715 C C . THR A 1 220 ? -22.104 7.095 16.173 1.00 74.56 220 THR A C 1
ATOM 1717 O O . THR A 1 220 ? -21.058 6.452 16.162 1.00 74.56 220 THR A O 1
ATOM 1720 N N . LYS A 1 221 ? -22.682 7.518 17.303 1.00 82.25 221 LYS A N 1
ATOM 1721 C CA . LYS A 1 221 ? -22.082 7.433 18.633 1.00 82.25 221 LYS A CA 1
ATOM 1722 C C . LYS A 1 221 ? -22.953 6.630 19.586 1.00 82.25 221 LYS A C 1
ATOM 1724 O O . LYS A 1 221 ? -24.172 6.591 19.409 1.00 82.25 221 LYS A O 1
ATOM 1729 N N . TYR A 1 222 ? -22.323 6.015 20.578 1.00 82.69 222 TYR A N 1
ATOM 1730 C CA . TYR A 1 222 ? -23.006 5.404 21.714 1.00 82.69 222 TYR A CA 1
ATOM 1731 C C . TYR A 1 222 ? -22.872 6.282 22.962 1.00 82.69 222 TYR A C 1
ATOM 1733 O O . TYR A 1 222 ? -21.975 7.124 23.084 1.00 82.69 222 TYR A O 1
ATOM 1741 N N . HIS A 1 223 ? -23.816 6.120 23.877 1.00 86.38 223 HIS A N 1
ATOM 1742 C CA . HIS A 1 223 ? -24.009 6.957 25.050 1.00 86.38 223 HIS A CA 1
ATOM 1743 C C . HIS A 1 223 ? -24.021 6.080 26.298 1.00 86.38 223 HIS A C 1
ATOM 1745 O O . HIS A 1 223 ? -24.705 5.064 26.336 1.00 86.38 223 HIS A O 1
ATOM 1751 N N . LEU A 1 224 ? -23.294 6.491 27.334 1.00 82.50 224 LEU A N 1
ATOM 1752 C CA . LEU A 1 224 ? -23.254 5.766 28.609 1.00 82.50 224 LEU A CA 1
ATOM 1753 C C . LEU A 1 224 ? -24.519 5.994 29.452 1.00 82.50 224 LEU A C 1
ATOM 1755 O O . LEU A 1 224 ? -24.922 5.142 30.234 1.00 82.50 224 LEU A O 1
ATOM 1759 N N . TYR A 1 225 ? -25.157 7.151 29.275 1.00 82.38 225 TYR A N 1
ATOM 1760 C CA . TYR A 1 225 ? -26.305 7.574 30.067 1.00 82.38 225 TYR A CA 1
ATOM 1761 C C . TYR A 1 225 ? -27.536 7.750 29.184 1.00 82.38 225 TYR A C 1
ATOM 1763 O O . TYR A 1 225 ? -27.458 8.407 28.143 1.00 82.38 225 TYR A O 1
ATOM 1771 N N . GLU A 1 226 ? -28.669 7.219 29.636 1.00 84.31 226 GLU A N 1
ATOM 1772 C CA . GLU A 1 226 ? -29.970 7.337 28.965 1.00 84.31 226 GLU A CA 1
ATOM 1773 C C . GLU A 1 226 ? -30.428 8.801 28.855 1.00 84.31 226 GLU A C 1
ATOM 1775 O O . GLU A 1 226 ? -30.985 9.232 27.849 1.00 84.31 226 GLU A O 1
ATOM 1780 N N . ASP A 1 227 ? -30.121 9.604 29.877 1.00 85.56 227 ASP A N 1
ATOM 1781 C CA . ASP A 1 227 ? -30.513 11.011 30.007 1.00 85.56 227 ASP A CA 1
ATOM 1782 C C . ASP A 1 227 ? -29.618 11.985 29.215 1.00 85.56 227 ASP A C 1
ATOM 1784 O O . ASP A 1 227 ? -29.751 13.211 29.347 1.00 85.56 227 ASP A O 1
ATOM 1788 N N . CYS A 1 228 ? -28.703 11.467 28.386 1.00 85.69 228 CYS A N 1
ATOM 1789 C CA . CYS A 1 228 ? -27.801 12.286 27.588 1.00 85.69 228 CYS A CA 1
ATOM 1790 C C . CYS A 1 228 ? -28.594 13.272 26.714 1.00 85.69 228 CYS A C 1
ATOM 1792 O O . CYS A 1 228 ? -29.545 12.905 26.025 1.00 85.69 228 CYS A O 1
ATOM 1794 N N . GLY A 1 229 ? -28.176 14.544 26.691 1.00 83.19 229 GLY A N 1
ATOM 1795 C CA . GLY A 1 229 ? -28.867 15.598 25.937 1.00 83.19 229 GLY A CA 1
ATOM 1796 C C . GLY A 1 229 ? -29.050 15.283 24.447 1.00 83.19 229 GLY A C 1
ATOM 1797 O O . GLY A 1 229 ? -30.057 15.672 23.862 1.00 83.19 229 GLY A O 1
ATOM 1798 N N . HIS A 1 230 ? -28.127 14.514 23.862 1.00 83.12 230 HIS A N 1
ATOM 1799 C CA . HIS A 1 230 ? -28.171 14.072 22.462 1.00 83.12 230 HIS A CA 1
ATOM 1800 C C . HIS A 1 230 ? -29.199 12.960 22.187 1.00 83.12 230 HIS A C 1
ATOM 1802 O O . HIS A 1 230 ? -29.536 12.721 21.031 1.00 83.12 230 HIS A O 1
ATOM 1808 N N . LEU A 1 231 ? -29.727 12.304 23.226 1.00 83.31 231 LEU A N 1
ATOM 1809 C CA . LEU A 1 231 ? -30.749 11.255 23.119 1.00 83.31 231 LEU A CA 1
ATOM 1810 C C . LEU A 1 231 ? -32.180 11.779 23.293 1.00 83.31 231 LEU A C 1
ATOM 1812 O O . LEU A 1 231 ? -33.110 11.153 22.793 1.00 83.31 231 LEU A O 1
ATOM 1816 N N . LYS A 1 232 ? -32.367 12.946 23.926 1.00 76.69 232 LYS A N 1
ATOM 1817 C CA . LYS A 1 232 ? -33.676 13.467 24.379 1.00 76.69 232 LYS A CA 1
ATOM 1818 C C . LYS A 1 232 ? -34.780 13.560 23.317 1.00 76.69 232 LYS A C 1
ATOM 1820 O O . LYS A 1 232 ? -35.948 13.584 23.682 1.00 76.69 232 LYS A O 1
ATOM 1825 N N . ASN A 1 233 ? -34.429 13.609 22.031 1.00 75.25 233 ASN A N 1
ATOM 1826 C CA . ASN A 1 233 ? -35.380 13.726 20.918 1.00 75.25 233 ASN A CA 1
ATOM 1827 C C . ASN A 1 233 ? -35.342 12.531 19.952 1.00 75.25 233 ASN A C 1
ATOM 1829 O O . ASN A 1 233 ? -35.828 12.637 18.826 1.00 75.25 233 ASN A O 1
ATOM 1833 N N . SER A 1 234 ? -34.727 11.416 20.346 1.00 74.44 234 SER A N 1
ATOM 1834 C CA . SER A 1 234 ? -34.566 10.253 19.475 1.00 74.44 234 SER A CA 1
ATOM 1835 C C . SER A 1 234 ? -35.669 9.224 19.738 1.00 74.44 234 SER A C 1
ATOM 1837 O O . SER A 1 234 ? -35.706 8.663 20.829 1.00 74.44 234 SER A O 1
ATOM 1839 N N . PRO A 1 235 ? -36.561 8.951 18.766 1.00 67.94 235 PRO A N 1
ATOM 1840 C CA . PRO A 1 235 ? -37.677 8.020 18.959 1.00 67.94 235 PRO A CA 1
ATOM 1841 C C . PRO A 1 235 ? -37.252 6.541 18.950 1.00 67.94 235 PRO A C 1
ATOM 1843 O O . PRO A 1 235 ? -37.979 5.702 19.469 1.00 67.94 235 PRO A O 1
ATOM 1846 N N . ASP A 1 236 ? -36.074 6.231 18.398 1.00 79.25 236 ASP A N 1
ATOM 1847 C CA . ASP A 1 236 ? -35.556 4.868 18.234 1.00 79.25 236 ASP A CA 1
ATOM 1848 C C . ASP A 1 236 ? -34.337 4.639 19.141 1.00 79.25 236 ASP A C 1
ATOM 1850 O O . ASP A 1 236 ? -33.197 4.578 18.658 1.00 79.25 236 ASP A O 1
ATOM 1854 N N . LEU A 1 237 ? -34.569 4.568 20.454 1.00 84.31 237 LEU A N 1
ATOM 1855 C CA . LEU A 1 237 ? -33.525 4.242 21.424 1.00 84.31 237 LEU A CA 1
ATOM 1856 C C . LEU A 1 237 ? -33.315 2.726 21.473 1.00 84.31 237 LEU A C 1
ATOM 1858 O O . LEU A 1 237 ? -34.249 1.965 21.716 1.00 84.31 237 LEU A O 1
ATOM 1862 N N . MET A 1 238 ? -32.084 2.299 21.222 1.00 82.50 238 MET A N 1
ATOM 1863 C CA . MET A 1 238 ? -31.635 0.923 21.388 1.00 82.50 238 MET A CA 1
ATOM 1864 C C . MET A 1 238 ? -30.685 0.859 22.579 1.00 82.50 238 MET A C 1
ATOM 1866 O O . MET A 1 238 ? -29.902 1.785 22.807 1.00 82.50 238 MET A O 1
ATOM 1870 N N . GLU A 1 239 ? -30.762 -0.242 23.312 1.00 83.94 239 GLU A N 1
ATOM 1871 C CA . GLU A 1 239 ? -29.927 -0.532 24.471 1.00 83.94 239 GLU A CA 1
ATOM 1872 C C . GLU A 1 239 ? -29.239 -1.887 24.308 1.00 83.94 239 GLU A C 1
ATOM 1874 O O . GLU A 1 239 ? -29.689 -2.759 23.557 1.00 83.94 239 GLU A O 1
ATOM 1879 N N . GLY A 1 240 ? -28.127 -2.052 25.006 1.00 79.06 240 GLY A N 1
ATOM 1880 C CA . GLY A 1 240 ? -27.318 -3.261 24.999 1.00 79.06 240 GLY A CA 1
ATOM 1881 C C . GLY A 1 240 ? -25.888 -2.931 25.389 1.00 79.06 240 GLY A C 1
ATOM 1882 O O . GLY A 1 240 ? -25.611 -1.833 25.861 1.00 79.06 240 GLY A O 1
ATOM 1883 N N . SER A 1 241 ? -24.961 -3.856 25.184 1.00 77.94 241 SER A N 1
ATOM 1884 C CA . SER A 1 241 ? -23.568 -3.611 25.546 1.00 77.94 241 SER A CA 1
ATOM 1885 C C . SER A 1 241 ? -22.874 -2.655 24.574 1.00 77.94 241 SER A C 1
ATOM 1887 O O . SER A 1 241 ? -23.335 -2.427 23.448 1.00 77.94 241 SER A O 1
ATOM 1889 N N . SER A 1 242 ? -21.729 -2.102 24.979 1.00 69.50 242 SER A N 1
ATOM 1890 C CA . SER A 1 242 ? -20.903 -1.282 24.091 1.00 69.50 242 SER A CA 1
ATOM 1891 C C . SER A 1 242 ? -20.530 -2.040 22.816 1.00 69.50 242 SER A C 1
ATOM 1893 O O . SER A 1 242 ? -20.504 -1.440 21.746 1.00 69.50 242 SER A O 1
ATOM 1895 N N . GLN A 1 243 ? -20.384 -3.366 22.873 1.00 65.56 243 GLN A N 1
ATOM 1896 C CA . GLN A 1 243 ? -20.201 -4.203 21.683 1.00 65.56 243 GLN A CA 1
ATOM 1897 C C . GLN A 1 243 ? -21.418 -4.186 20.754 1.00 65.56 243 GLN A C 1
ATOM 1899 O O . GLN A 1 243 ? -21.251 -3.973 19.553 1.00 65.56 243 GLN A O 1
ATOM 1904 N N . ALA A 1 244 ? -22.635 -4.332 21.287 1.00 67.88 244 ALA A N 1
ATOM 1905 C CA . ALA A 1 244 ? -23.860 -4.280 20.486 1.00 67.88 244 ALA A CA 1
ATOM 1906 C C . ALA A 1 244 ? -24.045 -2.911 19.799 1.00 67.88 244 ALA A C 1
ATOM 1908 O O . ALA A 1 244 ? -24.540 -2.823 18.669 1.00 67.88 244 ALA A O 1
ATOM 1909 N N . ALA A 1 245 ? -23.592 -1.830 20.437 1.00 70.38 245 ALA A N 1
ATOM 1910 C CA . ALA A 1 245 ? -23.581 -0.508 19.822 1.00 70.38 245 ALA A CA 1
ATOM 1911 C C . ALA A 1 245 ? -22.588 -0.430 18.647 1.00 70.38 245 ALA A C 1
ATOM 1913 O O . ALA A 1 245 ? -22.935 0.055 17.563 1.00 70.38 245 ALA A O 1
ATOM 1914 N N . ILE A 1 246 ? -21.374 -0.960 18.820 1.00 68.00 246 ILE A N 1
ATOM 1915 C CA . ILE A 1 246 ? -20.338 -0.978 17.776 1.00 68.00 246 ILE A CA 1
ATOM 1916 C C . ILE A 1 246 ? -20.787 -1.855 16.591 1.00 68.00 246 ILE A C 1
ATOM 1918 O O . ILE A 1 246 ? -20.627 -1.437 15.441 1.00 68.00 246 ILE A O 1
ATOM 1922 N N . GLU A 1 247 ? -21.474 -2.980 16.833 1.00 67.19 247 GLU A N 1
ATOM 1923 C CA . GLU A 1 247 ? -22.107 -3.811 15.787 1.00 67.19 247 GLU A CA 1
ATOM 1924 C C . GLU A 1 247 ? -23.112 -3.015 14.944 1.00 67.19 247 GLU A C 1
ATOM 1926 O O . GLU A 1 247 ? -23.195 -3.165 13.722 1.00 67.19 247 GLU A O 1
ATOM 1931 N N . ASN A 1 248 ? -23.813 -2.074 15.575 1.00 69.75 248 ASN A N 1
ATOM 1932 C CA . ASN A 1 248 ? -24.733 -1.146 14.923 1.00 69.75 248 ASN A CA 1
ATOM 1933 C C . ASN A 1 248 ? -24.041 0.096 14.326 1.00 69.75 248 ASN A C 1
ATOM 1935 O O . ASN A 1 248 ? -24.686 1.120 14.053 1.00 69.75 248 ASN A O 1
ATOM 1939 N N . LYS A 1 249 ? -22.730 0.002 14.062 1.00 73.50 249 LYS A N 1
ATOM 1940 C CA . LYS A 1 249 ? -21.880 1.059 13.491 1.00 73.50 249 LYS A CA 1
ATOM 1941 C C . LYS A 1 249 ? -21.789 2.302 14.383 1.00 73.50 249 LYS A C 1
ATOM 1943 O O . LYS A 1 249 ? -21.716 3.420 13.868 1.00 73.50 249 LYS A O 1
ATOM 1948 N N . LYS A 1 250 ? -21.833 2.122 15.705 1.00 76.69 250 LYS A N 1
ATOM 1949 C CA . LYS A 1 250 ? -21.636 3.184 16.701 1.00 76.69 250 LYS A CA 1
ATOM 1950 C C . LYS A 1 250 ? -20.271 2.988 17.342 1.00 76.69 250 LYS A C 1
ATOM 1952 O O . LYS A 1 250 ? -20.154 2.351 18.376 1.00 76.69 250 LYS A O 1
ATOM 1957 N N . THR A 1 251 ? -19.228 3.453 16.666 1.00 63.81 251 THR A N 1
ATOM 1958 C CA . THR A 1 251 ? -17.837 3.127 17.023 1.00 63.81 251 THR A CA 1
ATOM 1959 C C . THR A 1 251 ? -17.212 4.097 18.019 1.00 63.81 251 THR A C 1
ATOM 1961 O O . THR A 1 251 ? -16.125 3.829 18.502 1.00 63.81 251 THR A O 1
ATOM 1964 N N . GLU A 1 252 ? -17.868 5.220 18.310 1.00 67.69 252 GLU A N 1
ATOM 1965 C CA . GLU A 1 252 ? -17.325 6.280 19.163 1.00 67.69 252 GLU A CA 1
ATOM 1966 C C . GLU A 1 252 ? -18.262 6.583 20.333 1.00 67.69 252 GLU A C 1
ATOM 1968 O O . GLU A 1 252 ? -19.482 6.678 20.158 1.00 67.69 252 GLU A O 1
ATOM 1973 N N . MET A 1 253 ? -17.695 6.821 21.515 1.00 75.75 253 MET A N 1
ATOM 1974 C CA . MET A 1 253 ? -18.456 7.316 22.658 1.00 75.75 253 MET A CA 1
ATOM 1975 C C . MET A 1 253 ? -18.784 8.809 22.500 1.00 75.75 253 MET A C 1
ATOM 1977 O O . MET A 1 253 ? -18.012 9.609 21.967 1.00 75.75 253 MET A O 1
ATOM 1981 N N . CYS A 1 254 ? -19.953 9.227 22.982 1.00 82.50 254 CYS A N 1
ATOM 1982 C CA . CYS A 1 254 ? -20.308 10.640 23.062 1.00 82.50 254 CYS A CA 1
ATOM 1983 C C . CYS A 1 254 ? -19.340 11.416 23.981 1.00 82.50 254 CYS A C 1
ATOM 1985 O O . CYS A 1 254 ? -19.114 11.015 25.120 1.00 82.50 254 CYS A O 1
ATOM 1987 N N . LYS A 1 255 ? -18.836 12.573 23.520 1.00 79.38 255 LYS A N 1
ATOM 1988 C CA . LYS A 1 255 ? -17.899 13.427 24.280 1.00 79.38 255 LYS A CA 1
ATOM 1989 C C . LYS A 1 255 ? -18.469 13.893 25.627 1.00 79.38 255 LYS A C 1
ATOM 1991 O O . LYS A 1 255 ? -17.751 13.904 26.620 1.00 79.38 255 LYS A O 1
ATOM 1996 N N . ASP A 1 256 ? -19.762 14.213 25.680 1.00 81.44 256 ASP A N 1
ATOM 1997 C CA . ASP A 1 256 ? -20.423 14.624 26.927 1.00 81.44 256 ASP A CA 1
ATOM 1998 C C . ASP A 1 256 ? -20.584 13.445 27.896 1.00 81.44 256 ASP A C 1
ATOM 2000 O O . ASP A 1 256 ? -20.432 13.603 29.107 1.00 81.44 256 ASP A O 1
ATOM 2004 N N . CYS A 1 257 ? -20.840 12.242 27.366 1.00 81.50 257 CYS A N 1
ATOM 2005 C CA . CYS A 1 257 ? -20.853 11.017 28.163 1.00 81.50 257 CYS A CA 1
ATOM 2006 C C . CYS A 1 257 ? -19.456 10.665 28.679 1.00 81.50 257 CYS A C 1
ATOM 2008 O O . CYS A 1 257 ? -19.354 10.249 29.825 1.00 81.50 257 CYS A O 1
ATOM 2010 N N . TYR A 1 258 ? -18.400 10.883 27.888 1.00 76.38 258 TYR A N 1
ATOM 2011 C CA . TYR A 1 258 ? -17.013 10.711 28.327 1.00 76.38 258 TYR A CA 1
ATOM 2012 C C . TYR A 1 258 ? -16.684 11.672 29.475 1.00 76.38 258 TYR A C 1
ATOM 2014 O O . TYR A 1 258 ? -16.318 11.233 30.560 1.00 76.38 258 TYR A O 1
ATOM 2022 N N . ALA A 1 259 ? -16.923 12.975 29.295 1.00 74.25 259 ALA A N 1
ATOM 2023 C CA . ALA A 1 259 ? -16.641 13.983 30.320 1.00 74.25 259 ALA A CA 1
ATOM 2024 C C . ALA A 1 259 ? -17.421 13.750 31.627 1.00 74.25 259 ALA A C 1
ATOM 2026 O O . ALA A 1 259 ? -16.914 14.020 32.715 1.00 74.25 259 ALA A O 1
ATOM 2027 N N . ARG A 1 260 ? -18.660 13.251 31.536 1.00 80.19 260 ARG A N 1
ATOM 2028 C CA . ARG A 1 260 ? -19.455 12.856 32.706 1.00 80.19 260 ARG A CA 1
ATOM 2029 C C . ARG A 1 260 ? -18.962 11.541 33.316 1.00 80.19 260 ARG A C 1
ATOM 2031 O O . ARG A 1 260 ? -18.832 11.461 34.525 1.00 80.19 260 ARG A O 1
ATOM 2038 N N . GLY A 1 261 ? -18.631 10.544 32.500 1.00 76.31 261 GLY A N 1
ATOM 2039 C CA . GLY A 1 261 ? -18.070 9.265 32.942 1.00 76.31 261 GLY A CA 1
ATOM 2040 C C . GLY A 1 261 ? -16.745 9.404 33.690 1.00 76.31 261 GLY A C 1
ATOM 2041 O O . GLY A 1 261 ? -16.539 8.694 34.669 1.00 76.31 261 GLY A O 1
ATOM 2042 N N . VAL A 1 262 ? -15.895 10.356 33.290 1.00 73.94 262 VAL A N 1
ATOM 2043 C CA . VAL A 1 262 ? -14.649 10.686 34.004 1.00 73.94 262 VAL A CA 1
ATOM 2044 C C . VAL A 1 262 ? -14.950 11.286 35.379 1.00 73.94 262 VAL A C 1
ATOM 2046 O O . VAL A 1 262 ? -14.371 10.869 36.377 1.00 73.94 262 VAL A O 1
ATOM 2049 N N . LYS A 1 263 ? -15.916 12.212 35.466 1.00 77.31 263 LYS A N 1
ATOM 2050 C CA . LYS A 1 263 ? -16.361 12.787 36.752 1.00 77.31 263 LYS A CA 1
ATOM 2051 C C . LYS A 1 263 ? -16.973 11.746 37.686 1.00 77.31 263 LYS A C 1
ATOM 2053 O O . LYS A 1 263 ? -16.772 11.824 38.894 1.00 77.31 263 LYS A O 1
ATOM 2058 N N . ASP A 1 264 ? -17.695 10.788 37.117 1.00 74.19 264 ASP A N 1
ATOM 2059 C CA . ASP A 1 264 ? -18.394 9.738 37.854 1.00 74.19 264 ASP A CA 1
ATOM 2060 C C . ASP A 1 264 ? -17.473 8.538 38.177 1.00 74.19 264 ASP A C 1
ATOM 2062 O O . ASP A 1 264 ? -17.899 7.590 38.833 1.00 74.19 264 ASP A O 1
ATOM 2066 N N . GLY A 1 265 ? -16.203 8.569 37.743 1.00 66.31 265 GLY A N 1
ATOM 2067 C CA . GLY A 1 265 ? -15.209 7.515 37.990 1.00 66.31 265 GLY A CA 1
ATOM 2068 C C . GLY A 1 265 ? -15.463 6.208 37.229 1.00 66.31 265 GLY A C 1
ATOM 2069 O O . GLY A 1 265 ? -14.850 5.190 37.538 1.00 66.31 265 GLY A O 1
ATOM 2070 N N . ILE A 1 266 ? -16.372 6.231 36.252 1.00 64.62 266 ILE A N 1
ATOM 2071 C CA . ILE A 1 266 ? -16.757 5.086 35.411 1.00 64.62 266 ILE A CA 1
ATOM 2072 C C . ILE A 1 266 ? -15.811 4.962 34.205 1.00 64.62 266 ILE A C 1
ATOM 2074 O O . ILE A 1 266 ? -15.587 3.873 33.683 1.00 64.62 266 ILE A O 1
ATOM 2078 N N . VAL A 1 267 ? -15.240 6.089 33.774 1.00 62.28 267 VAL A N 1
ATOM 2079 C CA . VAL A 1 267 ? -14.278 6.192 32.673 1.00 62.28 267 VAL A CA 1
ATOM 2080 C C . VAL A 1 267 ? -12.953 6.671 33.260 1.00 62.28 267 VAL A C 1
ATOM 2082 O O . VAL A 1 267 ? -12.886 7.737 33.866 1.00 62.28 267 VAL A O 1
ATOM 2085 N N . THR A 1 268 ? -11.893 5.890 33.095 1.00 62.59 268 THR A N 1
ATOM 2086 C CA . THR A 1 268 ? -10.523 6.330 33.379 1.00 62.59 268 THR A CA 1
ATOM 2087 C C . THR A 1 268 ? -10.091 7.361 32.346 1.00 62.59 268 THR A C 1
ATOM 2089 O O . THR A 1 268 ? -10.254 7.143 31.145 1.00 62.59 268 THR A O 1
ATOM 2092 N N . GLU A 1 269 ? -9.546 8.475 32.825 1.00 52.91 269 GLU A N 1
ATOM 2093 C CA . GLU A 1 269 ? -9.036 9.557 31.991 1.00 52.91 269 GLU A CA 1
ATOM 2094 C C . GLU A 1 269 ? -7.857 9.038 31.153 1.00 52.91 269 GLU A C 1
ATOM 2096 O O . GLU A 1 269 ? -6.848 8.588 31.696 1.00 52.91 269 GLU A O 1
ATOM 2101 N N . VAL A 1 270 ? -8.016 9.035 29.829 1.00 52.69 270 VAL A N 1
ATOM 2102 C CA . VAL A 1 270 ? -6.919 8.770 28.895 1.00 52.69 270 VAL A CA 1
ATOM 2103 C C . VAL A 1 270 ? -6.182 10.092 28.711 1.00 52.69 270 VAL A C 1
ATOM 2105 O O . VAL A 1 270 ? -6.757 11.068 28.220 1.00 52.69 270 VAL A O 1
ATOM 2108 N N . ASP A 1 271 ? -4.944 10.149 29.194 1.00 32.31 271 ASP A N 1
ATOM 2109 C CA . ASP A 1 271 ? -4.108 11.348 29.177 1.00 32.31 271 ASP A CA 1
ATOM 2110 C C . ASP A 1 271 ? -3.626 11.635 27.742 1.00 32.31 271 ASP A C 1
ATOM 2112 O O . ASP A 1 271 ? -2.528 11.258 27.342 1.00 32.31 271 ASP A O 1
ATOM 2116 N N . ASN A 1 272 ? -4.471 12.282 26.933 1.00 39.44 272 ASN A N 1
ATOM 2117 C CA . ASN A 1 272 ? -4.141 12.750 25.580 1.00 39.44 272 ASN A CA 1
ATOM 2118 C C . ASN A 1 272 ? -3.292 14.033 25.615 1.00 39.44 272 ASN A C 1
ATOM 2120 O O . ASN A 1 272 ? -3.604 15.032 24.961 1.00 39.44 272 ASN A O 1
ATOM 2124 N N . THR A 1 273 ? -2.207 14.027 26.384 1.00 30.69 273 THR A N 1
ATOM 2125 C CA . THR A 1 273 ? -1.306 15.178 26.502 1.00 30.69 273 THR A CA 1
ATOM 2126 C C . THR A 1 273 ? -0.128 15.058 25.534 1.00 30.69 273 THR A C 1
ATOM 2128 O O . THR A 1 273 ? 1.016 15.151 25.950 1.00 30.69 273 THR A O 1
ATOM 2131 N N . GLU A 1 274 ? -0.394 14.900 24.230 1.00 34.78 274 GLU A N 1
ATOM 2132 C CA . GLU A 1 274 ? 0.576 15.237 23.163 1.00 34.78 274 GLU A CA 1
ATOM 2133 C C . GLU A 1 274 ? -0.038 15.924 21.917 1.00 34.78 274 GLU A C 1
ATOM 2135 O O . GLU A 1 274 ? 0.697 16.312 21.013 1.00 34.78 274 GLU A O 1
ATOM 2140 N N . GLU A 1 275 ? -1.343 16.228 21.876 1.00 35.06 275 GLU A N 1
ATOM 2141 C CA . GLU A 1 275 ? -1.947 17.040 20.797 1.00 35.06 275 GLU A CA 1
ATOM 2142 C C . GLU A 1 275 ? -2.118 18.524 21.179 1.00 35.06 275 GLU A C 1
ATOM 2144 O O . GLU A 1 275 ? -3.182 19.105 20.996 1.00 35.06 275 GLU A O 1
ATOM 2149 N N . ASN A 1 276 ? -1.089 19.186 21.722 1.00 30.92 276 ASN A N 1
ATOM 2150 C CA . ASN A 1 276 ? -1.027 20.656 21.657 1.00 30.92 276 ASN A CA 1
ATOM 2151 C C . ASN A 1 276 ? 0.375 21.224 21.923 1.00 30.92 276 ASN A C 1
ATOM 2153 O O . ASN A 1 276 ? 0.574 21.986 22.867 1.00 30.92 276 ASN A O 1
ATOM 2157 N N . LYS A 1 277 ? 1.365 20.873 21.098 1.00 33.88 277 LYS A N 1
ATOM 2158 C CA . LYS A 1 277 ? 2.569 21.702 20.927 1.00 33.88 277 LYS A CA 1
ATOM 2159 C C . LYS A 1 277 ? 3.027 21.684 19.477 1.00 33.88 277 LYS A C 1
ATOM 2161 O O . LYS A 1 277 ? 3.953 20.983 19.086 1.00 33.88 277 LYS A O 1
ATOM 2166 N N . THR A 1 278 ? 2.412 22.539 18.677 1.00 27.69 278 THR A N 1
ATOM 2167 C CA . THR A 1 278 ? 3.151 23.208 17.606 1.00 27.69 278 THR A CA 1
ATOM 2168 C C . THR A 1 278 ? 2.726 24.665 17.614 1.00 27.69 278 THR A C 1
ATOM 2170 O O . THR A 1 278 ? 1.914 25.119 16.814 1.00 27.69 278 THR A O 1
ATOM 2173 N N . GLU A 1 279 ? 3.263 25.388 18.595 1.00 32.38 279 GLU A N 1
ATOM 2174 C CA . GLU A 1 279 ? 3.466 26.822 18.463 1.00 32.38 279 GLU A CA 1
ATOM 2175 C C . GLU A 1 279 ? 4.308 27.026 17.201 1.00 32.38 279 GLU A C 1
ATOM 2177 O O . GLU A 1 279 ? 5.449 26.578 17.113 1.00 32.38 279 GLU A O 1
ATOM 2182 N N . THR A 1 280 ? 3.704 27.639 16.191 1.00 29.00 280 THR A N 1
ATOM 2183 C CA . THR A 1 280 ? 4.398 28.264 15.068 1.00 29.00 280 THR A CA 1
ATOM 2184 C C . THR A 1 280 ? 5.400 29.293 15.597 1.00 29.00 280 THR A C 1
ATOM 2186 O O . THR A 1 280 ? 4.952 30.286 16.176 1.00 29.00 280 THR A O 1
ATOM 2189 N N . PRO A 1 281 ? 6.715 29.155 15.351 1.00 30.84 281 PRO A N 1
ATOM 2190 C CA . PRO A 1 281 ? 7.615 30.289 15.368 1.00 30.84 281 PRO A CA 1
ATOM 2191 C C . PRO A 1 281 ? 7.626 30.876 13.953 1.00 30.84 281 PRO A C 1
ATOM 2193 O O . PRO A 1 281 ? 8.207 30.320 13.021 1.00 30.84 281 PRO A O 1
ATOM 2196 N N . THR A 1 282 ? 6.913 31.983 13.769 1.00 32.81 282 THR A N 1
ATOM 2197 C CA . THR A 1 282 ? 7.111 32.858 12.613 1.00 32.81 282 THR A CA 1
ATOM 2198 C C . THR A 1 282 ? 8.400 33.646 12.823 1.00 32.81 282 THR A C 1
ATOM 2200 O O . THR A 1 282 ? 8.358 34.736 13.390 1.00 32.81 282 THR A O 1
ATOM 2203 N N . ASP A 1 283 ? 9.522 33.106 12.353 1.00 33.25 283 ASP A N 1
ATOM 2204 C CA . ASP A 1 283 ? 10.737 33.889 12.127 1.00 33.25 283 ASP A CA 1
ATOM 2205 C C . ASP A 1 283 ? 10.675 34.519 10.726 1.00 33.25 283 ASP A C 1
ATOM 2207 O O . ASP A 1 283 ? 10.801 33.864 9.692 1.00 33.25 283 ASP A O 1
ATOM 2211 N N . GLU A 1 284 ? 10.347 35.809 10.733 1.00 33.91 284 GLU A N 1
ATOM 2212 C CA . GLU A 1 284 ? 11.115 36.885 10.101 1.00 33.91 284 GLU A CA 1
ATOM 2213 C C . GLU A 1 284 ? 11.849 36.557 8.777 1.00 33.91 284 GLU A C 1
ATOM 2215 O O . GLU A 1 284 ? 12.979 36.074 8.756 1.00 33.91 284 GLU A O 1
ATOM 2220 N N . VAL A 1 285 ? 11.246 36.950 7.646 1.00 37.75 285 VAL A N 1
ATOM 2221 C CA . VAL A 1 285 ? 11.992 37.292 6.423 1.00 37.75 285 VAL A CA 1
ATOM 2222 C C . VAL A 1 285 ? 11.713 38.752 6.080 1.00 37.75 285 VAL A C 1
ATOM 2224 O O . VAL A 1 285 ? 10.577 39.175 5.869 1.00 37.75 285 VAL A O 1
ATOM 2227 N N . VAL A 1 286 ? 12.805 39.506 6.080 1.00 39.22 286 VAL A N 1
ATOM 2228 C CA . VAL A 1 286 ? 12.941 40.949 5.908 1.00 39.22 286 VAL A CA 1
ATOM 2229 C C . VAL A 1 286 ? 12.637 41.414 4.473 1.00 39.22 286 VAL A C 1
ATOM 2231 O O . VAL A 1 286 ? 13.166 40.855 3.517 1.00 39.22 286 VAL A O 1
ATOM 2234 N N . ALA A 1 287 ? 11.869 42.513 4.413 1.00 36.50 287 ALA A N 1
ATOM 2235 C CA . ALA A 1 287 ? 11.769 43.599 3.416 1.00 36.50 287 ALA A CA 1
ATOM 2236 C C . ALA A 1 287 ? 11.312 43.306 1.967 1.00 36.50 287 ALA A C 1
ATOM 2238 O O . ALA A 1 287 ? 11.721 42.344 1.323 1.00 36.50 287 ALA A O 1
ATOM 2239 N N . PRO A 1 288 ? 10.511 44.236 1.408 1.00 36.88 288 PRO A N 1
ATOM 2240 C CA . PRO A 1 288 ? 11.133 45.236 0.535 1.00 36.88 288 PRO A CA 1
ATOM 2241 C C . PRO A 1 288 ? 10.622 46.666 0.789 1.00 36.88 288 PRO A C 1
ATOM 2243 O O . PRO A 1 288 ? 9.418 46.893 0.899 1.00 36.88 288 PRO A O 1
ATOM 2246 N N . ALA A 1 289 ? 11.534 47.639 0.820 1.00 38.25 289 ALA A N 1
ATOM 2247 C CA . ALA A 1 289 ? 11.221 49.045 0.576 1.00 38.25 289 ALA A CA 1
ATOM 2248 C C . ALA A 1 289 ? 12.481 49.792 0.106 1.00 38.25 289 ALA A C 1
ATOM 2250 O O . ALA A 1 289 ? 13.526 49.681 0.745 1.00 38.25 289 ALA A O 1
ATOM 2251 N N . GLU A 1 290 ? 12.281 50.554 -0.974 1.00 37.91 290 GLU A N 1
ATOM 2252 C CA . GLU A 1 290 ? 13.188 51.446 -1.728 1.00 37.91 290 GLU A CA 1
ATOM 2253 C C . GLU A 1 290 ? 14.116 50.818 -2.781 1.00 37.91 290 GLU A C 1
ATOM 2255 O O . GLU A 1 290 ? 15.090 50.111 -2.444 1.00 37.91 290 GLU A O 1
#

pLDDT: mean 74.88, std 16.28, range [27.69, 95.69]

Mean predicted aligned error: 16.7 Å

Foldseek 3Di:
DPPPVVVVVVVVVVVVVVVVVVVVVVVVVVVVVVVVVVVVVLVVVLVLLLVLQADPLVVLLVLLVVLLVVLLVLLVQLLCLQVVVDDDPDPPDPDPSLVRSVVSNVSSLVSLLSSLVSLLVSCVRRNEACVPVVCNVCSLQVSLVSLCVSLVVSLVSLVPDPPGDPVSNVVSNVVSVVSNVVSNVSNHDPDRDHSVNSVVQQCSVVVLWAQKWKDALPDQAIARDCPDPVNPPGPGIDMGISSVCSNSNHRYHDPVRQVVCCVVVNGDDDPPPPPDDDDDDPDDDDDDDD

Radius of gyration: 32.73 Å; Cα contacts (8 Å, |Δi|>4): 292; chains: 1; bounding box: 62×101×112 Å

Solvent-accessible surface area (backbone atoms only — not comparable to full-atom values): 16256 Å² total; per-residue (Å²): 134,67,72,68,61,57,52,51,53,53,51,53,51,52,53,52,51,51,50,51,54,50,52,51,54,52,53,51,50,52,52,52,51,52,52,50,54,53,50,48,53,53,51,50,53,51,52,52,49,50,60,52,72,39,45,91,24,63,67,36,44,53,51,15,51,51,28,40,54,50,16,50,52,25,44,54,49,17,52,37,26,67,71,61,76,51,82,86,84,66,88,80,63,94,60,60,69,74,50,56,22,51,53,24,49,53,52,17,49,53,27,36,49,52,14,24,53,31,36,53,54,17,32,72,29,49,38,48,50,62,93,43,56,67,59,29,50,47,69,56,37,41,37,30,52,50,44,51,63,57,49,49,58,56,45,53,49,50,71,67,42,84,85,61,54,70,67,60,37,53,51,54,42,50,53,52,51,53,50,48,54,52,43,45,68,69,28,56,63,91,77,76,61,34,44,60,60,59,34,43,77,60,22,57,77,75,65,54,70,41,76,58,27,33,34,44,84,86,49,56,39,26,28,71,49,82,84,39,82,90,44,76,85,55,93,54,75,45,76,39,28,44,64,57,34,26,68,69,59,17,74,39,74,34,68,70,42,49,61,48,25,40,75,71,68,74,35,81,82,76,86,74,86,75,86,83,80,78,80,79,80,85,77,86,82,84,84,90,83,135

Secondary structure (DSSP, 8-state):
--HHHHHHHHHHHHHHHHHHHHHHHHHHHHHHHHHHHHHHHHHHHHHHHHHHH----HHHHHHHHHHHHHHHHHHHHHHHHHTTSS----SS----HHHHHHHHHHHHHHHHHHHHHHHHHHHHHSPPPTTSHHHHHHHHHHHHHHHHHHHHHHHHHHHH-TTS-HHHHHHHHHHHHHHHHHHHHHHS-SS---HHHHHHHTTTTTT---S-EEEESS-SEEES-TT-TTTTT-S-EEEE-HHHHHHTT--EE-HHHHHHHHHTTSS-----TTS---------------

Nearest PDB structures (foldseek):
  5lg4-assembly1_A  TM=4.438E-01  e=3.086E-01  Saccharomyces cerevisiae S288C
  5m4y-assembly3_E  TM=4.389E-01  e=6.420E-01  Saccharomyces cerevisiae S288C
  5m4y-assembly1_A  TM=3.607E-01  e=7.078E-01  Saccharomyces cerevisiae S288C
  1fio-assembly1_A  TM=4.549E-01  e=2.778E+00  Saccharomyces cerevisiae
  5m4y-assembly2_C  TM=3.619E-01  e=1.546E+00  Saccharomyces cerevisiae S288C